Protein AF-X1VHB9-F1 (afdb_monomer_lite)

Organism: NCBI:txid412755

Secondary structure (DSSP, 8-state):
--PPP-----PPPTT-S--SS--B---EEEEEEEEEE--PPS-----SS--------TTTTT-EEEEEEEEE-SSS-TTS----B---S--SEEEEEE------TTSPPPHHHHHHHTTT-EEEEEE-TTT--TGGGTSS---S--HHHHHHHHHHHHHTT-EE-SS--EEEEE--SSSSTTSEEEEEEEEEEEEEEETTEEEEEEEEEEEPPPPBP----TT--PPPBP-

Structure (mmCIF, N/CA/C/O backbone):
data_AF-X1VHB9-F1
#
_entry.id   AF-X1VHB9-F1
#
loop_
_atom_site.group_PDB
_atom_site.id
_atom_site.type_symbol
_atom_site.label_atom_id
_atom_site.label_alt_id
_atom_site.label_comp_id
_atom_site.label_asym_id
_atom_site.label_entity_id
_atom_site.label_seq_id
_atom_site.pdbx_PDB_ins_code
_atom_site.Cartn_x
_atom_site.Cartn_y
_atom_site.Cartn_z
_atom_site.occupancy
_atom_site.B_iso_or_equiv
_atom_site.auth_seq_id
_atom_site.auth_comp_id
_atom_site.auth_asym_id
_atom_site.auth_atom_id
_atom_site.pdbx_PDB_model_num
ATOM 1 N N . PRO A 1 1 ? -19.804 -17.785 -56.373 1.00 35.91 1 PRO A N 1
ATOM 2 C CA . PRO A 1 1 ? -18.512 -17.133 -56.056 1.00 35.91 1 PRO A CA 1
ATOM 3 C C . PRO A 1 1 ? -18.653 -16.217 -54.828 1.00 35.91 1 PRO A C 1
ATOM 5 O O . PRO A 1 1 ? -19.031 -15.060 -54.937 1.00 35.91 1 PRO A O 1
ATOM 8 N N . ASN A 1 2 ? -18.409 -16.841 -53.673 1.00 36.25 2 ASN A N 1
ATOM 9 C CA . ASN A 1 2 ? -17.872 -16.318 -52.412 1.00 36.25 2 ASN A CA 1
ATOM 10 C C . ASN A 1 2 ? -18.542 -15.095 -51.763 1.00 36.25 2 ASN A C 1
ATOM 12 O O . ASN A 1 2 ? -18.075 -13.968 -51.887 1.00 36.25 2 ASN A O 1
ATOM 16 N N . GLY A 1 3 ? -19.568 -15.378 -50.952 1.00 31.12 3 GLY A N 1
ATOM 17 C CA . GLY A 1 3 ? -19.927 -14.554 -49.799 1.00 31.12 3 GLY A CA 1
ATOM 18 C C . GLY A 1 3 ? -18.962 -14.819 -48.637 1.00 31.12 3 GLY A C 1
ATOM 19 O O . GLY A 1 3 ? -18.672 -15.969 -48.313 1.00 31.12 3 GLY A O 1
ATOM 20 N N . VAL A 1 4 ? -18.442 -13.748 -48.044 1.00 37.47 4 VAL A N 1
ATOM 21 C CA . VAL A 1 4 ? -17.553 -13.768 -46.875 1.00 37.47 4 VAL A CA 1
ATOM 22 C C . VAL A 1 4 ? -18.409 -13.929 -45.610 1.00 37.47 4 VAL A C 1
ATOM 24 O O . VAL A 1 4 ? -19.304 -13.108 -45.405 1.00 37.47 4 VAL A O 1
ATOM 27 N N . PRO A 1 5 ? -18.181 -14.934 -44.744 1.00 35.00 5 PRO A N 1
ATOM 28 C CA . PRO A 1 5 ? -18.875 -15.007 -43.466 1.00 35.00 5 PRO A CA 1
ATOM 29 C C . PRO A 1 5 ? -18.238 -14.028 -42.471 1.00 35.00 5 PRO A C 1
ATOM 31 O O . PRO A 1 5 ? -17.036 -14.070 -42.212 1.00 35.00 5 PRO A O 1
ATOM 34 N N . GLN A 1 6 ? -19.058 -13.142 -41.903 1.00 33.53 6 GLN A N 1
ATOM 35 C CA . GLN A 1 6 ? -18.683 -12.313 -40.761 1.00 33.53 6 GLN A CA 1
ATOM 36 C C . GLN A 1 6 ? -18.536 -13.215 -39.528 1.00 33.53 6 GLN A C 1
ATOM 38 O O . GLN A 1 6 ? -19.523 -13.681 -38.961 1.00 33.53 6 GLN A O 1
ATOM 43 N N . GLY A 1 7 ? -17.294 -13.491 -39.130 1.00 31.30 7 GLY A N 1
ATOM 44 C CA . GLY A 1 7 ? -16.984 -14.144 -37.864 1.00 31.30 7 GLY A CA 1
ATOM 45 C C . GLY A 1 7 ? -17.250 -13.181 -36.712 1.00 31.30 7 GLY A C 1
ATOM 46 O O . GLY A 1 7 ? -16.452 -12.283 -36.454 1.00 31.30 7 GLY A O 1
ATOM 47 N N . GLY A 1 8 ? -18.383 -13.354 -36.033 1.00 28.28 8 GLY A N 1
ATOM 48 C CA . GLY A 1 8 ? -18.640 -12.699 -34.758 1.00 28.28 8 GLY A CA 1
ATOM 49 C C . GLY A 1 8 ? -17.619 -13.173 -33.729 1.00 28.28 8 GLY A C 1
ATOM 50 O O . GLY A 1 8 ? -17.581 -14.354 -33.390 1.00 28.28 8 GLY A O 1
ATOM 51 N N . ALA A 1 9 ? -16.792 -12.257 -33.229 1.00 33.00 9 ALA A N 1
ATOM 52 C CA . ALA A 1 9 ? -15.992 -12.498 -32.040 1.00 33.00 9 ALA A CA 1
ATOM 53 C C . ALA A 1 9 ? -16.956 -12.639 -30.854 1.00 33.00 9 ALA A C 1
ATOM 55 O O . ALA A 1 9 ? -17.464 -11.652 -30.321 1.00 33.00 9 ALA A O 1
ATOM 56 N N . SER A 1 10 ? -17.268 -13.878 -30.478 1.00 35.12 10 SER A N 1
ATOM 57 C CA . SER A 1 10 ? -17.983 -14.166 -29.243 1.00 35.12 10 SER A CA 1
ATOM 58 C C . SER A 1 10 ? -17.102 -13.739 -28.074 1.00 35.12 10 SER A C 1
ATOM 60 O O . SER A 1 10 ? -16.055 -14.337 -27.826 1.00 35.12 10 SER A O 1
ATOM 62 N N . THR A 1 11 ? -17.520 -12.702 -27.357 1.00 36.78 11 THR A N 1
ATOM 63 C CA . THR A 1 11 ? -17.002 -12.393 -26.027 1.00 36.78 11 THR A CA 1
ATOM 64 C C . THR A 1 11 ? -17.166 -13.631 -25.137 1.00 36.78 11 THR A C 1
ATOM 66 O O . THR A 1 11 ? -18.259 -14.209 -25.102 1.00 36.78 11 THR A O 1
ATOM 69 N N . PRO A 1 12 ? -16.117 -14.082 -24.426 1.00 32.62 12 PRO A N 1
ATOM 70 C CA . PRO A 1 12 ? -16.265 -15.210 -23.522 1.00 32.62 12 PRO A CA 1
ATOM 71 C C . PRO A 1 12 ? -17.247 -14.824 -22.411 1.00 32.62 12 PRO A C 1
ATOM 73 O O . PRO A 1 12 ? -17.155 -13.751 -21.806 1.00 32.62 12 PRO A O 1
ATOM 76 N N . ARG A 1 13 ? -18.241 -15.687 -22.176 1.00 33.06 13 ARG A N 1
ATOM 77 C CA . ARG A 1 13 ? -19.206 -15.515 -21.085 1.00 33.06 13 ARG A CA 1
ATOM 78 C C . ARG A 1 13 ? -18.458 -15.610 -19.752 1.00 33.06 13 ARG A C 1
ATOM 80 O O . ARG A 1 13 ? -17.548 -16.424 -19.607 1.00 33.06 13 ARG A O 1
ATOM 87 N N . ARG A 1 14 ? -18.868 -14.803 -18.762 1.00 40.06 14 ARG A N 1
ATOM 88 C CA . ARG A 1 14 ? -18.418 -14.933 -17.363 1.00 40.06 14 ARG A CA 1
ATOM 89 C C . ARG A 1 14 ? -18.535 -16.399 -16.933 1.00 40.06 14 ARG A C 1
ATOM 91 O O . ARG A 1 14 ? -19.651 -16.895 -16.815 1.00 40.06 14 ARG A O 1
ATOM 98 N N . GLY A 1 15 ? -17.405 -17.060 -16.689 1.00 37.28 15 GLY A N 1
ATOM 99 C CA . GLY A 1 15 ? -17.372 -18.396 -16.088 1.00 37.28 15 GLY A CA 1
ATOM 100 C C . GLY A 1 15 ? -16.401 -19.400 -16.709 1.00 37.28 15 GLY A C 1
ATOM 101 O O . GLY A 1 15 ? -16.124 -20.406 -16.065 1.00 37.28 15 GLY A O 1
ATOM 102 N N . GLU A 1 16 ? -15.843 -19.143 -17.892 1.00 30.02 16 GLU A N 1
ATOM 103 C CA . GLU A 1 16 ? -14.906 -20.069 -18.549 1.00 30.02 16 GLU A CA 1
ATOM 104 C C . GLU A 1 16 ? -13.453 -19.600 -18.399 1.00 30.02 16 GLU A C 1
ATOM 106 O O . GLU A 1 16 ? -12.813 -19.158 -19.346 1.00 30.02 16 GLU A O 1
ATOM 111 N N . TYR A 1 17 ? -12.921 -19.696 -17.182 1.00 42.50 17 TYR A N 1
ATOM 112 C CA . TYR A 1 17 ? -11.474 -19.725 -16.966 1.00 42.50 17 TYR A CA 1
ATOM 113 C C . TYR A 1 17 ? -11.109 -21.076 -16.333 1.00 42.50 17 TYR A C 1
ATOM 115 O O . TYR A 1 17 ? -11.798 -21.494 -15.396 1.00 42.50 17 TYR A O 1
ATOM 123 N N . PRO A 1 18 ? -10.062 -21.777 -16.814 1.00 33.97 18 PRO A N 1
ATOM 124 C CA . PRO A 1 18 ? -9.618 -23.034 -16.217 1.00 33.97 18 PRO A CA 1
ATOM 125 C C . PRO A 1 18 ? -9.301 -22.831 -14.730 1.00 33.97 18 PRO A C 1
ATOM 127 O O . PRO A 1 18 ? -8.534 -21.937 -14.373 1.00 33.97 18 PRO A O 1
ATOM 130 N N . LYS A 1 19 ? -9.928 -23.640 -13.868 1.00 36.97 19 LYS A N 1
ATOM 131 C CA . LYS A 1 19 ? -9.911 -23.508 -12.399 1.00 36.97 19 LYS A CA 1
ATOM 132 C C . LYS A 1 19 ? -8.689 -24.125 -11.712 1.00 36.97 19 LYS A C 1
ATOM 134 O O . LYS A 1 19 ? -8.618 -24.112 -10.488 1.00 36.97 19 LYS A O 1
ATOM 139 N N . GLU A 1 20 ? -7.738 -24.681 -12.452 1.00 32.16 20 GLU A N 1
ATOM 140 C CA . GLU A 1 20 ? -6.585 -25.344 -11.842 1.00 32.16 20 GLU A CA 1
ATOM 141 C C . GLU A 1 20 ? -5.450 -24.338 -11.606 1.00 32.16 20 GLU A C 1
ATOM 143 O O . GLU A 1 20 ? -4.880 -23.783 -12.542 1.00 32.16 20 GLU A O 1
ATOM 148 N N . GLY A 1 21 ? -5.159 -24.073 -10.327 1.00 36.16 21 GLY A N 1
ATOM 149 C CA . GLY A 1 21 ? -3.980 -23.320 -9.878 1.00 36.16 21 GLY A CA 1
ATOM 150 C C . GLY A 1 21 ? -4.130 -21.801 -9.750 1.00 36.16 21 GLY A C 1
ATOM 151 O O . GLY A 1 21 ? -3.136 -21.133 -9.484 1.00 36.16 21 GLY A O 1
ATOM 152 N N . ARG A 1 22 ? -5.337 -21.247 -9.926 1.00 37.91 22 ARG A N 1
ATOM 153 C CA . ARG A 1 22 ? -5.582 -19.796 -9.904 1.00 37.91 22 ARG A CA 1
ATOM 154 C C . ARG A 1 22 ? -6.249 -19.382 -8.600 1.00 37.91 22 ARG A C 1
ATOM 156 O O . ARG A 1 22 ? -7.401 -19.735 -8.363 1.00 37.91 22 ARG A O 1
ATOM 163 N N . GLU A 1 23 ? -5.546 -18.602 -7.794 1.00 39.16 23 GLU A N 1
ATOM 164 C CA . GLU A 1 23 ? -6.128 -17.915 -6.645 1.00 39.16 23 GLU A CA 1
ATOM 165 C C . GLU A 1 23 ? -6.128 -16.397 -6.924 1.00 39.16 23 GLU A C 1
ATOM 167 O O . GLU A 1 23 ? -5.096 -15.876 -7.365 1.00 39.16 23 GLU A O 1
ATOM 172 N N . PRO A 1 24 ? -7.272 -15.704 -6.763 1.00 35.47 24 PRO A N 1
ATOM 173 C CA . PRO A 1 24 ? -7.388 -14.275 -7.029 1.00 35.47 24 PRO A CA 1
ATOM 174 C C . PRO A 1 24 ? -6.938 -13.432 -5.827 1.00 35.47 24 PRO A C 1
ATOM 176 O O . PRO A 1 24 ? -7.304 -13.720 -4.691 1.00 35.47 24 PRO A O 1
ATOM 179 N N . PHE A 1 25 ? -6.150 -12.389 -6.065 1.00 52.66 25 PHE A N 1
ATOM 180 C CA . PHE A 1 25 ? -5.324 -11.718 -5.067 1.00 52.66 25 PHE A CA 1
ATOM 181 C C . PHE A 1 25 ? -4.735 -10.402 -5.570 1.00 52.66 25 PHE A C 1
ATOM 183 O O . PHE A 1 25 ? -3.699 -10.433 -6.224 1.00 52.66 25 PHE A O 1
ATOM 190 N N . GLN A 1 26 ? -5.353 -9.243 -5.303 1.00 35.62 26 GLN A N 1
ATOM 191 C CA . GLN A 1 26 ? -4.642 -7.954 -5.247 1.00 35.62 26 GLN A CA 1
ATOM 192 C C . GLN A 1 26 ? -5.524 -6.803 -4.741 1.00 35.62 26 GLN A C 1
ATOM 194 O O . GLN A 1 26 ? -6.660 -6.598 -5.167 1.00 35.62 26 GLN A O 1
ATOM 199 N N . GLY A 1 27 ? -4.917 -6.014 -3.852 1.00 42.09 27 GLY A N 1
ATOM 200 C CA . GLY A 1 27 ? -5.503 -4.941 -3.056 1.00 42.09 27 GLY A CA 1
ATOM 201 C C . GLY A 1 27 ? -5.290 -5.288 -1.591 1.00 42.09 27 GLY A C 1
ATOM 202 O O . GLY A 1 27 ? -5.915 -6.216 -1.102 1.00 42.09 27 GLY A O 1
ATOM 203 N N . LEU A 1 28 ? -4.370 -4.619 -0.906 1.00 47.75 28 LEU A N 1
ATOM 204 C CA . LEU A 1 28 ? -4.046 -4.919 0.482 1.00 47.75 28 LEU A CA 1
ATOM 205 C C . LEU A 1 28 ? -4.796 -3.942 1.379 1.00 47.75 28 LEU A C 1
ATOM 207 O O . LEU A 1 28 ? -4.545 -2.737 1.397 1.00 47.75 28 LEU A O 1
ATOM 211 N N . PHE A 1 29 ? -5.772 -4.468 2.099 1.00 49.53 29 PHE A N 1
ATOM 212 C CA . PHE A 1 29 ? -6.406 -3.772 3.197 1.00 49.53 29 PHE A CA 1
ATOM 213 C C . PHE A 1 29 ? -5.498 -3.881 4.415 1.00 49.53 29 PHE A C 1
ATOM 215 O O . PHE A 1 29 ? -5.225 -4.988 4.881 1.00 49.53 29 PHE A O 1
ATOM 222 N N . LYS A 1 30 ? -5.072 -2.737 4.950 1.00 56.94 30 LYS A N 1
ATOM 223 C CA . LYS A 1 30 ? -4.307 -2.673 6.192 1.00 56.94 30 LYS A CA 1
ATOM 224 C C . LYS A 1 30 ? -5.125 -1.998 7.283 1.00 56.94 30 LYS A C 1
ATOM 226 O O . LYS A 1 30 ? -5.380 -0.797 7.203 1.00 56.94 30 LYS A O 1
ATOM 231 N N . ALA A 1 31 ? -5.483 -2.744 8.326 1.00 60.06 31 ALA A N 1
ATOM 232 C CA . ALA A 1 31 ? -6.017 -2.186 9.568 1.00 60.06 31 ALA A CA 1
ATOM 233 C C . ALA A 1 31 ? -4.961 -2.262 10.667 1.00 60.06 31 ALA A C 1
ATOM 235 O O . ALA A 1 31 ? -4.360 -3.316 10.877 1.00 60.06 31 ALA A O 1
ATOM 236 N N . SER A 1 32 ? -4.755 -1.159 11.384 1.00 59.66 32 SER A N 1
ATOM 237 C CA . SER A 1 32 ? -3.831 -1.123 12.520 1.00 59.66 32 SER A CA 1
ATOM 238 C C . SER A 1 32 ? -4.517 -0.682 13.810 1.00 59.66 32 SER A C 1
ATOM 240 O O . SER A 1 32 ? -5.400 0.180 13.801 1.00 59.66 32 SER A O 1
ATOM 242 N N . SER A 1 33 ? -4.099 -1.265 14.930 1.00 61.53 33 SER A N 1
ATOM 243 C CA . SER A 1 33 ? -4.399 -0.797 16.279 1.00 61.53 33 SER A CA 1
ATOM 244 C C . SER A 1 33 ? -3.097 -0.635 17.058 1.00 61.53 33 SER A C 1
ATOM 246 O O . SER A 1 33 ? -2.253 -1.530 17.109 1.00 61.53 33 SER A O 1
ATOM 248 N N . ARG A 1 34 ? -2.901 0.533 17.666 1.00 49.09 34 ARG A N 1
ATOM 249 C CA . ARG A 1 34 ? -1.742 0.818 18.508 1.00 49.09 34 ARG A CA 1
ATOM 250 C C . ARG A 1 34 ? -1.852 0.071 19.832 1.00 49.09 34 ARG A C 1
ATOM 252 O O . ARG A 1 34 ? -2.958 -0.074 20.363 1.00 49.09 34 ARG A O 1
ATOM 259 N N . PRO A 1 35 ? -0.704 -0.296 20.425 1.00 51.88 35 PRO A N 1
ATOM 260 C CA . PRO A 1 35 ? -0.668 -0.845 21.767 1.00 51.88 35 PRO A CA 1
ATOM 261 C C . PRO A 1 35 ? -1.318 0.106 22.781 1.00 51.88 35 PRO A C 1
ATOM 263 O O . PRO A 1 35 ? -0.838 1.220 22.999 1.00 51.88 35 PRO A O 1
ATOM 266 N N . ARG A 1 36 ? -2.405 -0.335 23.421 1.00 56.88 36 ARG A N 1
ATOM 267 C CA . ARG A 1 36 ? -3.034 0.351 24.564 1.00 56.88 36 ARG A CA 1
ATOM 268 C C . ARG A 1 36 ? -2.970 -0.538 25.799 1.00 56.88 36 ARG A C 1
ATOM 270 O O . ARG A 1 36 ? -2.795 -1.748 25.675 1.00 56.88 36 ARG A O 1
ATOM 277 N N . ASP A 1 37 ? -3.078 0.077 26.977 1.00 49.62 37 ASP A N 1
ATOM 278 C CA . ASP A 1 37 ? -3.223 -0.671 28.226 1.00 49.62 37 ASP A CA 1
ATOM 279 C C . ASP A 1 37 ? -4.449 -1.580 28.111 1.00 49.62 37 ASP A C 1
ATOM 281 O O . ASP A 1 37 ? -5.566 -1.108 27.886 1.00 49.62 37 ASP A O 1
ATOM 285 N N . ILE A 1 38 ? -4.236 -2.888 28.247 1.00 52.22 38 ILE A N 1
ATOM 286 C CA . ILE A 1 38 ? -5.334 -3.827 28.442 1.00 52.22 38 ILE A CA 1
ATOM 287 C C . ILE A 1 38 ? -5.774 -3.637 29.891 1.00 52.22 38 ILE A C 1
ATOM 289 O O . ILE A 1 38 ? -5.221 -4.251 30.800 1.00 52.22 38 ILE A O 1
ATOM 293 N N . SER A 1 39 ? -6.728 -2.741 30.135 1.00 44.44 39 SER A N 1
ATOM 294 C CA . SER A 1 39 ? -7.459 -2.780 31.400 1.00 44.44 39 SER A CA 1
ATOM 295 C C . SER A 1 39 ? -8.235 -4.090 31.406 1.00 44.44 39 SER A C 1
ATOM 297 O O . SER A 1 39 ? -9.108 -4.262 30.549 1.00 44.44 39 SER A O 1
ATOM 299 N N . ALA A 1 40 ? -7.915 -5.025 32.306 1.00 42.06 40 ALA A N 1
ATOM 300 C CA . ALA A 1 40 ? -8.738 -6.218 32.415 1.00 42.06 40 ALA A CA 1
ATOM 301 C C . ALA A 1 40 ? -10.176 -5.784 32.750 1.00 42.06 40 ALA A C 1
ATOM 303 O O . ALA A 1 40 ? -10.386 -4.748 33.399 1.00 42.06 40 ALA A O 1
ATOM 304 N N . PRO A 1 41 ? -11.194 -6.526 32.288 1.00 42.19 41 PRO A N 1
ATOM 305 C CA . PRO A 1 41 ? -12.557 -6.250 32.701 1.00 42.19 41 PRO A CA 1
ATOM 306 C C . PRO A 1 41 ? -12.640 -6.253 34.232 1.00 42.19 41 PRO A C 1
ATOM 308 O O . PRO A 1 41 ? -12.009 -7.078 34.897 1.00 42.19 41 PRO A O 1
ATOM 311 N N . LYS A 1 42 ? -13.450 -5.340 34.791 1.00 41.72 42 LYS A N 1
ATOM 312 C CA . LYS A 1 42 ? -13.874 -5.425 36.195 1.00 41.72 42 LYS A CA 1
ATOM 313 C C . LYS A 1 42 ? -14.370 -6.854 36.431 1.00 41.72 42 LYS A C 1
ATOM 315 O O . LYS A 1 42 ? -15.227 -7.330 35.689 1.00 41.72 42 LYS A O 1
ATOM 320 N N . SER A 1 43 ? -13.762 -7.528 37.401 1.00 39.91 43 SER A N 1
ATOM 321 C CA . SER A 1 43 ? -13.925 -8.953 37.679 1.00 39.91 43 SER A CA 1
ATOM 322 C C . SER A 1 43 ? -15.387 -9.409 37.621 1.00 39.91 43 SER A C 1
ATOM 324 O O . SER A 1 43 ? -16.260 -8.851 38.284 1.00 39.91 43 SER A O 1
ATOM 326 N N . VAL A 1 44 ? -15.647 -10.465 36.848 1.00 40.56 44 VAL A N 1
ATOM 327 C CA . VAL A 1 44 ? -16.882 -11.251 36.961 1.00 40.56 44 VAL A CA 1
ATOM 328 C C . VAL A 1 44 ? -16.677 -12.223 38.129 1.00 40.56 44 VAL A C 1
ATOM 330 O O . VAL A 1 44 ? -15.665 -12.925 38.139 1.00 40.56 44 VAL A O 1
ATOM 333 N N . PRO A 1 45 ? -17.569 -12.276 39.132 1.00 34.47 45 PRO A N 1
ATOM 334 C CA . PRO A 1 45 ? -17.384 -13.170 40.265 1.00 34.47 45 PRO A CA 1
ATOM 335 C C . PRO A 1 45 ? -17.666 -14.613 39.829 1.00 34.47 45 PRO A C 1
ATOM 337 O O . PRO A 1 45 ? -18.818 -14.975 39.585 1.00 34.47 45 PRO A O 1
ATOM 340 N N . SER A 1 46 ? -16.630 -15.449 39.739 1.00 41.41 46 SER A N 1
ATOM 341 C CA . SER A 1 46 ? -16.798 -16.899 39.634 1.00 41.41 46 SER A CA 1
ATOM 342 C C . SER A 1 46 ? -16.943 -17.502 41.033 1.00 41.41 46 SER A C 1
ATOM 344 O O . SER A 1 46 ? -16.187 -17.208 41.961 1.00 41.41 46 SER A O 1
ATOM 346 N N . LYS A 1 47 ? -17.982 -18.323 41.198 1.00 44.19 47 LYS A N 1
ATOM 347 C CA . LYS A 1 47 ? -18.178 -19.167 42.375 1.00 44.19 47 LYS A CA 1
ATOM 348 C C . LYS A 1 47 ? -17.284 -20.404 42.239 1.00 44.19 47 LYS A C 1
ATOM 350 O O . LYS A 1 47 ? -17.197 -20.967 41.157 1.00 44.19 47 LYS A O 1
ATOM 355 N N . GLU A 1 48 ? -16.699 -20.812 43.364 1.00 42.19 48 GLU A N 1
ATOM 356 C CA . GLU A 1 48 ? -16.025 -22.101 43.601 1.00 42.19 48 GLU A CA 1
ATOM 357 C C . GLU A 1 48 ? -14.596 -22.276 43.038 1.00 42.19 48 GLU A C 1
ATOM 359 O O . GLU A 1 48 ? -14.341 -22.856 41.994 1.00 42.19 48 GLU A O 1
ATOM 364 N N . GLY A 1 49 ? -13.608 -21.845 43.829 1.00 46.38 49 GLY A N 1
ATOM 365 C CA . GLY A 1 49 ? -12.785 -22.795 44.590 1.00 46.38 49 GLY A CA 1
ATOM 366 C C . GLY A 1 49 ? -11.996 -23.892 43.861 1.00 46.38 49 GLY A C 1
ATOM 367 O O . GLY A 1 49 ? -12.047 -25.026 44.324 1.00 46.38 49 GLY A O 1
ATOM 368 N N . LYS A 1 50 ? -11.233 -23.566 42.808 1.00 43.47 50 LYS A N 1
ATOM 369 C CA . LYS A 1 50 ? -9.849 -24.034 42.502 1.00 43.47 50 LYS A CA 1
ATOM 370 C C . LYS A 1 50 ? -9.566 -23.840 41.006 1.00 43.47 50 LYS A C 1
ATOM 372 O O . LYS A 1 50 ? -10.062 -24.606 40.191 1.00 43.47 50 LYS A O 1
ATOM 377 N N . GLU A 1 51 ? -8.689 -22.902 40.649 1.00 34.22 51 GLU A N 1
ATOM 378 C CA . GLU A 1 51 ? -8.115 -22.827 39.297 1.00 34.22 51 GLU A CA 1
ATOM 379 C C . GLU A 1 51 ? -6.603 -23.060 39.347 1.00 34.22 51 GLU A C 1
ATOM 381 O O . GLU A 1 51 ? -5.860 -22.335 40.009 1.00 34.22 51 GLU A O 1
ATOM 386 N N . ILE A 1 52 ? -6.147 -24.096 38.640 1.00 35.69 52 ILE A N 1
ATOM 387 C CA . ILE A 1 52 ? -4.733 -24.343 38.362 1.00 35.69 52 ILE A CA 1
ATOM 388 C C . ILE A 1 52 ? -4.399 -23.762 36.981 1.00 35.69 52 ILE A C 1
ATOM 390 O O . ILE A 1 52 ? -4.917 -24.221 35.971 1.00 35.69 52 ILE A O 1
ATOM 394 N N . SER A 1 53 ? -3.407 -22.867 36.969 1.00 52.72 53 SER A N 1
ATOM 395 C CA . SER A 1 53 ? -2.415 -22.625 35.905 1.00 52.72 53 SER A CA 1
ATOM 396 C C . SER A 1 53 ? -2.832 -21.990 34.566 1.00 52.72 53 SER A C 1
ATOM 398 O O . SER A 1 53 ? -3.893 -22.234 34.014 1.00 52.72 53 SER A O 1
ATOM 400 N N . THR A 1 54 ? -1.864 -21.256 33.998 1.00 41.72 54 THR A N 1
ATOM 401 C CA . THR A 1 54 ? -1.801 -20.677 32.639 1.00 41.72 54 THR A CA 1
ATOM 402 C C . THR A 1 54 ? -2.517 -19.343 32.399 1.00 41.72 54 THR A C 1
ATOM 404 O O . THR A 1 54 ? -3.496 -19.259 31.673 1.00 41.72 54 THR A O 1
ATOM 407 N N . ARG A 1 55 ? -1.953 -18.249 32.925 1.00 46.19 55 ARG A N 1
ATOM 408 C CA . ARG A 1 55 ? -1.845 -16.944 32.232 1.00 46.19 55 ARG A CA 1
ATOM 409 C C . ARG A 1 55 ? -1.136 -15.955 33.148 1.00 46.19 55 ARG A C 1
ATOM 411 O O . ARG A 1 55 ? -1.523 -15.781 34.299 1.00 46.19 55 ARG A O 1
ATOM 418 N N . GLY A 1 56 ? -0.058 -15.345 32.659 1.00 59.72 56 GLY A N 1
ATOM 419 C CA . GLY A 1 56 ? 0.654 -14.302 33.397 1.00 59.72 56 GLY A CA 1
ATOM 420 C C . GLY A 1 56 ? -0.289 -13.155 33.765 1.00 59.72 56 GLY A C 1
ATOM 421 O O . GLY A 1 56 ? -1.235 -12.862 33.039 1.00 59.72 56 GLY A O 1
ATOM 422 N N . ASN A 1 57 ? -0.046 -12.502 34.902 1.00 82.31 57 ASN A N 1
ATOM 423 C CA . ASN A 1 57 ? -0.823 -11.332 35.302 1.00 82.31 57 ASN A CA 1
ATOM 424 C C . ASN A 1 57 ? -0.444 -10.134 34.406 1.00 82.31 57 ASN A C 1
ATOM 426 O O . ASN A 1 57 ? 0.502 -9.401 34.699 1.00 82.31 57 ASN A O 1
ATOM 430 N N . TYR A 1 58 ? -1.162 -9.975 33.292 1.00 82.31 58 TYR A N 1
ATOM 431 C CA . TYR A 1 58 ? -0.905 -8.948 32.277 1.00 82.31 58 TYR A CA 1
ATOM 432 C C . TYR A 1 58 ? -1.057 -7.515 32.807 1.00 82.31 58 TYR A C 1
ATOM 434 O O . TYR A 1 58 ? -0.365 -6.619 32.326 1.00 82.31 58 TYR A O 1
ATOM 442 N N . GLU A 1 59 ? -1.885 -7.300 33.834 1.00 78.69 59 GLU A N 1
ATOM 443 C CA . GLU A 1 59 ? -2.054 -5.986 34.465 1.00 78.69 59 GLU A CA 1
ATOM 444 C C . GLU A 1 59 ? -0.805 -5.566 35.241 1.00 78.69 59 GLU A C 1
ATOM 446 O O . GLU A 1 59 ? -0.309 -4.453 35.068 1.00 78.69 59 GLU A O 1
ATOM 451 N N . LYS A 1 60 ? -0.237 -6.475 36.047 1.00 83.94 60 LYS A N 1
ATOM 452 C CA . LYS A 1 60 ? 1.032 -6.225 36.758 1.00 83.94 60 LYS A CA 1
ATOM 453 C C . LYS A 1 60 ? 2.178 -5.948 35.789 1.00 83.94 60 LYS A C 1
ATOM 455 O O . LYS A 1 60 ? 3.058 -5.150 36.100 1.00 83.94 60 LYS A O 1
ATOM 460 N N . LEU A 1 61 ? 2.151 -6.592 34.624 1.00 87.19 61 LEU A N 1
ATOM 461 C CA . LEU A 1 61 ? 3.129 -6.391 33.556 1.00 87.19 61 LEU A CA 1
ATOM 462 C C . LEU A 1 61 ? 2.893 -5.102 32.755 1.00 87.19 61 LEU A C 1
ATOM 464 O O . LEU A 1 61 ? 3.754 -4.748 31.953 1.00 87.19 61 LEU A O 1
ATOM 468 N N . LYS A 1 62 ? 1.752 -4.415 32.945 1.00 86.75 62 LYS A N 1
ATOM 469 C CA . LYS A 1 62 ? 1.297 -3.298 32.096 1.00 86.75 62 LYS A CA 1
ATOM 470 C C . LYS A 1 62 ? 1.410 -3.655 30.613 1.00 86.75 62 LYS A C 1
ATOM 472 O O . LYS A 1 62 ? 1.983 -2.914 29.813 1.00 86.75 62 LYS A O 1
ATOM 477 N N . PHE A 1 63 ? 0.939 -4.853 30.274 1.00 88.38 63 PHE A N 1
ATOM 478 C CA . PHE A 1 63 ? 1.094 -5.405 28.939 1.00 88.38 63 PHE A CA 1
ATOM 479 C C . PHE A 1 63 ? 0.308 -4.579 27.915 1.00 88.38 63 PHE A C 1
ATOM 481 O O . PHE A 1 63 ? -0.872 -4.276 28.106 1.00 88.38 63 PHE A O 1
ATOM 488 N N . LYS A 1 64 ? 0.974 -4.248 26.806 1.00 88.25 64 LYS A N 1
ATOM 489 C CA . LYS A 1 64 ? 0.401 -3.524 25.672 1.00 88.25 64 LYS A CA 1
ATOM 490 C C . LYS A 1 64 ? 0.639 -4.332 24.408 1.00 88.25 64 LYS A C 1
ATOM 492 O O . LYS A 1 64 ? 1.755 -4.783 24.162 1.00 88.25 64 LYS A O 1
ATOM 497 N N . SER A 1 65 ? -0.398 -4.481 23.595 1.00 90.69 65 SER A N 1
ATOM 498 C CA . SER A 1 65 ? -0.319 -5.160 22.302 1.00 90.69 65 SER A CA 1
ATOM 499 C C . SER A 1 65 ? -1.154 -4.415 21.271 1.00 90.69 65 SER A C 1
ATOM 501 O O . SER A 1 65 ? -2.195 -3.851 21.607 1.00 90.69 65 SER A O 1
ATOM 503 N N . GLY A 1 66 ? -0.657 -4.381 20.040 1.00 91.25 66 GLY A N 1
ATOM 504 C CA . GLY A 1 66 ? -1.339 -3.838 18.874 1.00 91.25 66 GLY A CA 1
ATOM 505 C C . GLY A 1 66 ? -1.495 -4.918 17.810 1.00 91.25 66 GLY A C 1
ATOM 506 O O . GLY A 1 66 ? -0.738 -5.891 17.799 1.00 91.25 66 GLY A O 1
ATOM 507 N N . LEU A 1 67 ? -2.478 -4.748 16.933 1.00 91.75 67 LEU A N 1
ATOM 508 C CA . LEU A 1 67 ? -2.716 -5.633 15.797 1.00 91.75 67 LEU A CA 1
ATOM 509 C C . LEU A 1 67 ? -2.458 -4.878 14.501 1.00 91.75 67 LEU A C 1
ATOM 511 O O . LEU A 1 67 ? -2.835 -3.718 14.359 1.00 91.75 67 LEU A O 1
ATOM 515 N N . GLU A 1 68 ? -1.859 -5.568 13.541 1.00 92.81 68 GLU A N 1
ATOM 516 C CA . GLU A 1 68 ? -1.731 -5.101 12.170 1.00 92.81 68 GLU A CA 1
ATOM 517 C C . GLU A 1 68 ? -2.189 -6.229 11.252 1.00 92.81 68 GLU A C 1
ATOM 519 O O . GLU A 1 68 ? -1.587 -7.302 11.225 1.00 92.81 68 GLU A O 1
ATOM 524 N N . ILE A 1 69 ? -3.300 -6.005 10.557 1.00 93.00 69 ILE A N 1
ATOM 525 C CA . ILE A 1 69 ? -3.934 -7.006 9.702 1.00 93.00 69 ILE A CA 1
ATOM 526 C C . ILE A 1 69 ? -3.809 -6.538 8.267 1.00 93.00 69 ILE A C 1
ATOM 528 O O . ILE A 1 69 ? -4.195 -5.414 7.957 1.00 93.00 69 ILE A O 1
ATOM 532 N N . HIS A 1 70 ? -3.305 -7.430 7.424 1.00 92.94 70 HIS A N 1
ATOM 533 C CA . HIS A 1 70 ? -3.172 -7.270 5.985 1.00 92.94 70 HIS A CA 1
ATOM 534 C C . HIS A 1 70 ? -4.092 -8.280 5.306 1.00 92.94 70 HIS A C 1
ATOM 536 O O . HIS A 1 70 ? -3.976 -9.475 5.570 1.00 92.94 70 HIS A O 1
ATOM 542 N N . GLN A 1 71 ? -5.015 -7.813 4.469 1.00 94.31 71 GLN A N 1
ATOM 543 C CA . GLN A 1 71 ? -5.979 -8.668 3.779 1.00 94.31 71 GLN A CA 1
ATOM 544 C C . GLN A 1 71 ? -6.015 -8.346 2.288 1.00 94.31 71 GLN A C 1
ATOM 546 O O . GLN A 1 71 ? -6.253 -7.203 1.913 1.00 94.31 71 GLN A O 1
ATOM 551 N N . GLN A 1 72 ? -5.824 -9.358 1.445 1.00 92.31 72 GLN A N 1
ATOM 552 C CA . GLN A 1 72 ? -5.938 -9.211 -0.004 1.00 92.31 72 GLN A CA 1
ATOM 553 C C . GLN A 1 72 ? -7.411 -9.143 -0.439 1.00 92.31 72 GLN A C 1
ATOM 555 O O . GLN A 1 72 ? -8.263 -9.838 0.125 1.00 92.31 72 GLN A O 1
ATOM 560 N N . LEU A 1 73 ? -7.696 -8.312 -1.442 1.00 93.75 73 LEU A N 1
ATOM 561 C CA . LEU A 1 73 ? -9.003 -8.154 -2.069 1.00 93.75 73 LEU A CA 1
ATOM 562 C C . LEU A 1 73 ? -9.068 -8.961 -3.375 1.00 93.75 73 LEU A C 1
ATOM 564 O O . LEU A 1 73 ? -8.135 -8.945 -4.177 1.00 93.75 73 LEU A O 1
ATOM 568 N N . ASP A 1 74 ? -10.184 -9.654 -3.590 1.00 93.94 74 ASP A N 1
ATOM 569 C CA . ASP A 1 74 ? -10.487 -10.371 -4.836 1.00 93.94 74 ASP A CA 1
ATOM 570 C C . ASP A 1 74 ? -11.051 -9.382 -5.869 1.00 93.94 74 ASP A C 1
ATOM 572 O O . ASP A 1 74 ? -12.258 -9.256 -6.063 1.00 93.94 74 ASP A O 1
ATOM 576 N N . THR A 1 75 ? -10.155 -8.579 -6.444 1.00 94.19 75 THR A N 1
ATOM 577 C CA . THR A 1 75 ? -10.446 -7.579 -7.485 1.00 94.19 75 THR A CA 1
ATOM 578 C C . THR A 1 75 ? -9.309 -7.559 -8.505 1.00 94.19 75 THR A C 1
ATOM 580 O O . THR A 1 75 ? -8.347 -8.295 -8.339 1.00 94.19 75 THR A O 1
ATOM 583 N N . HIS A 1 76 ? -9.352 -6.723 -9.545 1.00 94.62 76 HIS A N 1
ATOM 584 C CA . HIS A 1 76 ? -8.145 -6.432 -10.340 1.00 94.62 76 HIS A CA 1
ATOM 585 C C . HIS A 1 76 ? -7.074 -5.718 -9.499 1.00 94.62 76 HIS A C 1
ATOM 587 O O . HIS A 1 76 ? -7.361 -5.191 -8.421 1.00 94.62 76 HIS A O 1
ATOM 593 N N . LYS A 1 77 ? -5.845 -5.648 -10.011 1.00 95.50 77 LYS A N 1
ATOM 594 C CA . LYS A 1 77 ? -4.755 -4.908 -9.363 1.00 95.50 77 LYS A CA 1
ATOM 595 C C . LYS A 1 77 ? -5.126 -3.450 -9.069 1.00 95.50 77 LYS A C 1
ATOM 597 O O . LYS A 1 77 ? -5.990 -2.858 -9.713 1.00 95.50 77 LYS A O 1
ATOM 602 N N . LEU A 1 78 ? -4.494 -2.860 -8.053 1.00 96.69 78 LEU A N 1
ATOM 603 C CA . LEU A 1 78 ? -4.975 -1.596 -7.481 1.00 96.69 78 LEU A CA 1
ATOM 604 C C . LEU A 1 78 ? -4.827 -0.393 -8.430 1.00 96.69 78 LEU A C 1
ATOM 606 O O . LEU A 1 78 ? -5.678 0.495 -8.406 1.00 96.69 78 LEU A O 1
ATOM 610 N N . PHE A 1 79 ? -3.778 -0.369 -9.254 1.00 97.06 79 PHE A N 1
ATOM 611 C CA . PHE A 1 79 ? -3.454 0.747 -10.155 1.00 97.06 79 PHE A CA 1
ATOM 612 C C . PHE A 1 79 ? -3.247 0.317 -11.616 1.00 97.06 79 PHE A C 1
ATOM 614 O O . PHE A 1 79 ? -2.634 1.040 -12.401 1.00 97.06 79 PHE A O 1
ATOM 621 N N . CYS A 1 80 ? -3.751 -0.858 -11.997 1.00 95.19 80 CYS A N 1
ATOM 622 C CA . CYS A 1 80 ? -3.808 -1.304 -13.387 1.00 95.19 80 CYS A CA 1
ATOM 623 C C . CYS A 1 80 ? -4.950 -2.315 -13.586 1.00 95.19 80 CYS A C 1
ATOM 625 O O . CYS A 1 80 ? -5.518 -2.830 -12.629 1.00 95.19 80 CYS A O 1
ATOM 627 N N . ASN A 1 81 ? -5.279 -2.637 -14.838 1.00 94.94 81 ASN A N 1
ATOM 628 C CA . ASN A 1 81 ? -6.375 -3.563 -15.159 1.00 94.94 81 ASN A CA 1
ATOM 629 C C . ASN A 1 81 ? -5.961 -5.044 -15.178 1.00 94.94 81 ASN A C 1
ATOM 631 O O . ASN A 1 81 ? -6.703 -5.881 -15.693 1.00 94.94 81 ASN A O 1
ATOM 635 N N . CYS A 1 82 ? -4.775 -5.386 -14.674 1.00 94.19 82 CYS A N 1
ATOM 636 C CA . CYS A 1 82 ? -4.334 -6.775 -14.663 1.00 94.19 82 CYS A CA 1
ATOM 637 C C . CYS A 1 82 ? -5.219 -7.622 -13.739 1.00 94.19 82 CYS A C 1
ATOM 639 O O . CYS A 1 82 ? -5.610 -7.156 -12.659 1.00 94.19 82 CYS A O 1
ATOM 641 N N . PRO A 1 83 ? -5.529 -8.871 -14.128 1.00 93.31 83 PRO A N 1
ATOM 642 C CA . PRO A 1 83 ? -6.156 -9.809 -13.220 1.00 93.31 83 PRO A CA 1
ATOM 643 C C . PRO A 1 83 ? -5.191 -10.119 -12.082 1.00 93.31 83 PRO A C 1
ATOM 645 O O . PRO A 1 83 ? -3.973 -10.164 -12.247 1.00 93.31 83 PRO A O 1
ATOM 648 N N . SER A 1 84 ? -5.761 -10.364 -10.921 1.00 89.38 84 SER A N 1
ATOM 649 C CA . SER A 1 84 ? -5.040 -10.544 -9.678 1.00 89.38 84 SER A CA 1
ATOM 650 C C . SER A 1 84 ? -4.674 -12.006 -9.432 1.00 89.38 84 SER A C 1
ATOM 652 O O . SER A 1 84 ? -4.868 -12.552 -8.362 1.00 89.38 84 SER A O 1
ATOM 654 N N . ILE A 1 85 ? -4.236 -12.713 -10.466 1.00 87.62 85 ILE A N 1
ATOM 655 C CA . ILE A 1 85 ? -4.064 -14.165 -10.402 1.00 87.62 85 ILE A CA 1
ATOM 656 C C . ILE A 1 85 ? -2.597 -14.471 -10.163 1.00 87.62 85 ILE A C 1
ATOM 658 O O . ILE A 1 85 ? -1.759 -14.075 -10.969 1.00 87.62 85 ILE A O 1
ATOM 662 N N . LEU A 1 86 ? -2.293 -15.254 -9.130 1.00 85.19 86 LEU A N 1
ATOM 663 C CA . LEU A 1 86 ? -0.932 -15.746 -8.930 1.00 85.19 86 LEU A CA 1
ATOM 664 C C . LEU A 1 86 ? -0.586 -16.855 -9.928 1.00 85.19 86 LEU A C 1
ATOM 666 O O . LEU A 1 86 ? -1.379 -17.762 -10.190 1.00 85.19 86 LEU A O 1
ATOM 670 N N . ARG A 1 87 ? 0.640 -16.793 -10.446 1.00 82.31 87 ARG A N 1
ATOM 671 C CA . ARG A 1 87 ? 1.231 -17.772 -11.363 1.00 82.31 87 ARG A CA 1
ATOM 672 C C . ARG A 1 87 ? 2.514 -18.340 -10.751 1.00 82.31 87 ARG A C 1
ATOM 674 O O . ARG A 1 87 ? 3.157 -17.688 -9.929 1.00 82.31 87 ARG A O 1
ATOM 681 N N . LYS A 1 88 ? 2.820 -19.596 -11.081 1.00 82.00 88 LYS A N 1
ATOM 682 C CA . LYS A 1 88 ? 3.991 -20.350 -10.572 1.00 82.00 88 LYS A CA 1
ATOM 683 C C . LYS A 1 88 ? 4.735 -21.113 -11.668 1.00 82.00 88 LYS A C 1
ATOM 685 O O . LYS A 1 88 ? 5.715 -21.793 -11.386 1.00 82.00 88 LYS A O 1
ATOM 690 N N . ASP A 1 89 ? 4.195 -21.088 -12.872 1.00 84.25 89 ASP A N 1
ATOM 691 C CA . ASP A 1 89 ? 4.815 -21.600 -14.081 1.00 84.25 89 ASP A CA 1
ATOM 692 C C . ASP A 1 89 ? 5.947 -20.678 -14.546 1.00 84.25 89 ASP A C 1
ATOM 694 O O . ASP A 1 89 ? 6.246 -19.672 -13.907 1.00 84.25 89 ASP A O 1
ATOM 698 N N . GLU A 1 90 ? 6.599 -21.044 -15.646 1.00 87.00 90 GLU A N 1
ATOM 699 C CA . GLU A 1 90 ? 7.724 -20.282 -16.182 1.00 87.00 90 GLU A CA 1
ATOM 700 C C . GLU A 1 90 ? 7.297 -18.866 -16.610 1.00 87.00 90 GLU A C 1
ATOM 702 O O . GLU A 1 90 ? 6.228 -18.691 -17.211 1.00 87.00 90 GLU A O 1
ATOM 707 N N . PRO A 1 91 ? 8.111 -17.836 -16.321 1.00 89.75 91 PRO A N 1
ATOM 708 C CA . PRO A 1 91 ? 7.817 -16.480 -16.752 1.00 89.75 91 PRO A CA 1
ATOM 709 C C . PRO A 1 91 ? 7.934 -16.331 -18.270 1.00 89.75 91 PRO A C 1
ATOM 711 O O . PRO A 1 91 ? 8.789 -16.931 -18.918 1.00 89.75 91 PRO A O 1
ATOM 714 N N . ASP A 1 92 ? 7.108 -15.455 -18.844 1.00 91.06 92 ASP A N 1
ATOM 715 C CA . ASP A 1 92 ? 7.262 -15.034 -20.241 1.00 91.06 92 ASP A CA 1
ATOM 716 C C . ASP A 1 92 ? 8.527 -14.187 -20.431 1.00 91.06 92 ASP A C 1
ATOM 718 O O . ASP A 1 92 ? 9.135 -14.204 -21.503 1.00 91.06 92 ASP A O 1
ATOM 722 N N . PHE A 1 93 ? 8.870 -13.389 -19.414 1.00 88.50 93 PHE A N 1
ATOM 723 C CA . PHE A 1 93 ? 9.983 -12.449 -19.445 1.00 88.50 93 PHE A CA 1
ATOM 724 C C . PHE A 1 93 ? 10.616 -12.289 -18.068 1.00 88.50 93 PHE A C 1
ATOM 726 O O . PHE A 1 93 ? 9.928 -12.318 -17.045 1.00 88.50 93 PHE A O 1
ATOM 733 N N . GLU A 1 94 ? 11.909 -11.988 -18.070 1.00 90.88 94 GLU A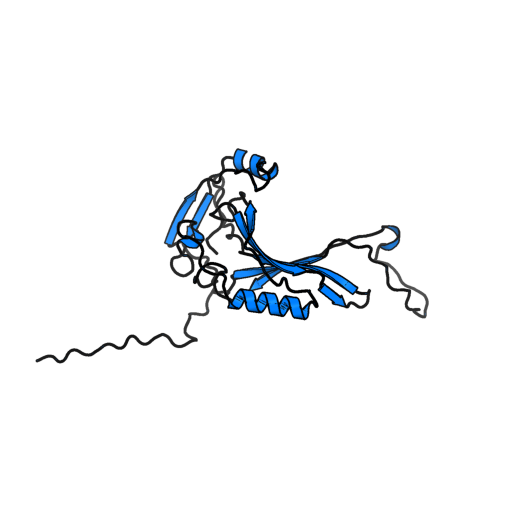 N 1
ATOM 734 C CA . GLU A 1 94 ? 12.641 -11.546 -16.891 1.00 90.88 94 GLU A CA 1
ATOM 735 C C . GLU A 1 94 ? 13.227 -10.154 -17.128 1.00 90.88 94 GLU A C 1
ATOM 737 O O . GLU A 1 94 ? 13.666 -9.825 -18.233 1.00 90.88 94 GLU A O 1
ATOM 742 N N . VAL A 1 95 ? 13.211 -9.323 -16.088 1.00 90.94 95 VAL A N 1
ATOM 743 C CA . VAL A 1 95 ? 13.723 -7.952 -16.137 1.00 90.94 95 VAL A CA 1
ATOM 744 C C . VAL A 1 95 ? 14.678 -7.724 -14.977 1.00 90.94 95 VAL A C 1
ATOM 746 O O . VAL A 1 95 ? 14.301 -7.862 -13.817 1.00 90.94 95 VAL A O 1
ATOM 749 N N . GLU A 1 96 ? 15.909 -7.330 -15.286 1.00 91.38 96 GLU A N 1
ATOM 750 C CA . GLU A 1 96 ? 16.916 -6.986 -14.286 1.00 91.38 96 GLU A CA 1
ATOM 751 C C . GLU A 1 96 ? 16.853 -5.495 -13.910 1.00 91.38 96 GLU A C 1
ATOM 753 O O . GLU A 1 96 ? 16.699 -4.617 -14.771 1.00 91.38 96 GLU A O 1
ATOM 758 N N . ARG A 1 97 ? 16.979 -5.191 -12.614 1.00 90.06 97 ARG A N 1
ATOM 759 C CA . ARG A 1 97 ? 16.965 -3.830 -12.062 1.00 90.06 97 ARG A CA 1
ATOM 760 C C . ARG A 1 97 ? 17.890 -3.701 -10.852 1.00 90.06 97 ARG A C 1
ATOM 762 O O . ARG A 1 97 ? 18.106 -4.651 -10.102 1.00 90.06 97 ARG A O 1
ATOM 769 N N . LYS A 1 98 ? 18.352 -2.476 -10.607 1.00 90.00 98 LYS A N 1
ATOM 770 C CA . LYS A 1 98 ? 18.979 -2.052 -9.349 1.00 90.00 98 LYS A CA 1
ATOM 771 C C . LYS A 1 98 ? 18.190 -0.879 -8.788 1.00 90.00 98 LYS A C 1
ATOM 773 O O . LYS A 1 98 ? 17.843 0.034 -9.533 1.00 90.00 98 LYS A O 1
ATOM 778 N N . LEU A 1 99 ? 17.891 -0.920 -7.493 1.00 89.75 99 LEU A N 1
ATOM 779 C CA . LEU A 1 99 ? 17.190 0.165 -6.811 1.00 89.75 99 LEU A CA 1
ATOM 780 C C . LEU A 1 99 ? 18.201 1.084 -6.124 1.00 89.75 99 LEU A C 1
ATOM 782 O O . LEU A 1 99 ? 19.173 0.618 -5.532 1.00 89.75 99 LEU A O 1
ATOM 786 N N . HIS A 1 100 ? 17.943 2.388 -6.178 1.00 87.31 100 HIS A N 1
ATOM 787 C CA . HIS A 1 100 ? 18.755 3.410 -5.524 1.00 87.31 100 HIS A CA 1
ATOM 788 C C . HIS A 1 100 ? 17.940 4.105 -4.433 1.00 87.31 100 HIS A C 1
ATOM 790 O O . HIS A 1 100 ? 16.748 4.358 -4.606 1.00 87.31 100 HIS A O 1
ATOM 796 N N . ALA A 1 101 ? 18.579 4.427 -3.309 1.00 85.12 101 ALA A N 1
ATOM 797 C CA . ALA A 1 101 ? 17.935 5.214 -2.269 1.00 85.12 101 ALA A CA 1
ATOM 798 C C . ALA A 1 101 ? 17.810 6.675 -2.717 1.00 85.12 101 ALA A C 1
ATOM 800 O O . ALA A 1 101 ? 18.773 7.275 -3.195 1.00 85.12 101 ALA A O 1
ATOM 801 N N . VAL A 1 102 ? 16.620 7.244 -2.537 1.00 83.62 102 VAL A N 1
ATOM 802 C CA . VAL A 1 102 ? 16.303 8.634 -2.881 1.00 83.62 102 VAL A CA 1
ATOM 803 C C . VAL A 1 102 ? 15.799 9.342 -1.627 1.00 83.62 102 VAL A C 1
ATOM 805 O O . VAL A 1 102 ? 15.203 8.713 -0.750 1.00 83.62 102 VAL A O 1
ATOM 808 N N . ALA A 1 103 ? 16.064 10.644 -1.530 1.00 84.44 103 ALA A N 1
ATOM 809 C CA . ALA A 1 103 ? 15.559 11.474 -0.445 1.00 84.44 103 ALA A CA 1
ATOM 810 C C . ALA A 1 103 ? 14.022 11.478 -0.429 1.00 84.44 103 ALA A C 1
ATOM 812 O O . ALA A 1 103 ? 13.381 11.551 -1.480 1.00 84.44 103 ALA A O 1
ATOM 813 N N . GLY A 1 104 ? 13.442 11.387 0.768 1.00 80.06 104 GLY A N 1
ATOM 814 C CA . GLY A 1 104 ? 12.001 11.505 0.967 1.00 80.06 104 GLY A CA 1
ATOM 815 C C . GLY A 1 104 ? 11.519 12.956 0.902 1.00 80.06 104 GLY A C 1
ATOM 816 O O . GLY A 1 104 ? 12.269 13.871 0.568 1.00 80.06 104 GLY A O 1
ATOM 817 N N . GLU A 1 105 ? 10.261 13.180 1.287 1.00 78.25 105 GLU A N 1
ATOM 818 C CA . GLU A 1 105 ? 9.652 14.521 1.344 1.00 78.25 105 GLU A CA 1
ATOM 819 C C . GLU A 1 105 ? 10.442 15.502 2.229 1.00 78.25 105 GLU A C 1
ATOM 821 O O . GLU A 1 105 ? 10.534 16.684 1.913 1.00 78.25 105 GLU A O 1
ATOM 826 N N . SER A 1 106 ? 11.067 15.010 3.304 1.00 81.31 106 SER A N 1
ATOM 827 C CA . SER A 1 106 ? 11.906 15.812 4.202 1.00 81.31 106 SER A CA 1
ATOM 828 C C . SER A 1 106 ? 13.244 16.246 3.592 1.00 81.31 106 SER A C 1
ATOM 830 O O . SER A 1 106 ? 13.976 17.004 4.223 1.00 81.31 106 SER A O 1
ATOM 832 N N . GLY A 1 107 ? 13.600 15.756 2.399 1.00 84.31 107 GLY A N 1
ATOM 833 C CA . GLY A 1 107 ? 14.916 15.963 1.789 1.00 84.31 107 GLY A CA 1
ATOM 834 C C . GLY A 1 107 ? 16.015 15.055 2.353 1.00 84.31 107 GLY A C 1
ATOM 835 O O . GLY A 1 107 ? 17.132 15.057 1.839 1.00 84.31 107 GLY A O 1
ATOM 836 N N . GLU A 1 108 ? 15.702 14.237 3.358 1.00 85.62 108 GLU A N 1
ATOM 837 C CA . GLU A 1 108 ? 16.620 13.261 3.942 1.00 85.62 108 GLU A CA 1
ATOM 838 C C . GLU A 1 108 ? 16.342 11.858 3.392 1.00 85.62 108 GLU A C 1
ATOM 840 O O . GLU A 1 108 ? 15.203 11.494 3.084 1.00 85.62 108 GLU A O 1
ATOM 845 N N . VAL A 1 109 ? 17.395 11.053 3.258 1.00 82.69 109 VAL A N 1
ATOM 846 C CA . VAL A 1 109 ? 17.263 9.639 2.896 1.00 82.69 109 VAL A CA 1
ATOM 847 C C . VAL A 1 109 ? 17.138 8.829 4.180 1.00 82.69 109 VAL A C 1
ATOM 849 O O . VAL A 1 109 ? 17.951 8.978 5.089 1.00 82.69 109 VAL A O 1
ATOM 852 N N . ASP A 1 110 ? 16.144 7.948 4.237 1.00 84.06 110 ASP A N 1
ATOM 853 C CA . ASP A 1 110 ? 15.960 7.038 5.364 1.00 84.06 110 ASP A CA 1
ATOM 854 C C . ASP A 1 110 ? 17.200 6.149 5.583 1.00 84.06 110 ASP A C 1
ATOM 856 O O . ASP A 1 110 ? 17.802 5.650 4.631 1.00 84.06 110 ASP A O 1
ATOM 860 N N . VAL A 1 111 ? 17.583 5.928 6.842 1.00 86.25 111 VAL A N 1
ATOM 861 C CA . VAL A 1 111 ? 18.800 5.178 7.201 1.00 86.25 111 VAL A CA 1
ATOM 862 C C . VAL A 1 111 ? 18.728 3.720 6.738 1.00 86.25 111 VAL A C 1
ATOM 864 O O . VAL A 1 111 ? 19.721 3.172 6.251 1.00 86.25 111 VAL A O 1
ATOM 867 N N . ALA A 1 112 ? 17.559 3.080 6.844 1.00 83.06 112 ALA A N 1
ATOM 868 C CA . ALA A 1 112 ? 17.376 1.719 6.348 1.00 83.06 112 ALA A CA 1
ATOM 869 C C . ALA A 1 112 ? 17.415 1.689 4.814 1.00 83.06 112 ALA A C 1
ATOM 871 O O . ALA A 1 112 ? 17.963 0.744 4.235 1.00 83.06 112 ALA A O 1
ATOM 872 N N . ALA A 1 113 ? 16.909 2.740 4.161 1.00 82.94 113 ALA A N 1
ATOM 873 C CA . ALA A 1 113 ? 17.032 2.899 2.719 1.00 82.94 113 ALA A CA 1
ATOM 874 C C . ALA A 1 113 ? 18.504 3.099 2.278 1.00 82.94 113 ALA A C 1
ATOM 876 O O . ALA A 1 113 ? 18.994 2.457 1.352 1.00 82.94 113 ALA A O 1
ATOM 877 N N . GLN A 1 114 ? 19.281 3.927 2.969 1.00 85.19 114 GLN A N 1
ATOM 878 C CA . GLN A 1 114 ? 20.711 4.063 2.666 1.00 85.19 114 GLN A CA 1
ATOM 879 C C . GLN A 1 114 ? 21.451 2.728 2.826 1.00 85.19 114 GLN A C 1
ATOM 881 O O . GLN A 1 114 ? 22.230 2.341 1.955 1.00 85.19 114 GLN A O 1
ATOM 886 N N . TYR A 1 115 ? 21.162 1.994 3.904 1.00 86.25 115 TYR A N 1
ATOM 887 C CA . TYR A 1 115 ? 21.787 0.701 4.171 1.00 86.25 115 TYR A CA 1
ATOM 888 C C . TYR A 1 115 ? 21.480 -0.342 3.088 1.00 86.25 115 TYR A C 1
ATOM 890 O O . TYR A 1 115 ? 22.405 -0.968 2.576 1.00 86.25 115 TYR A O 1
ATOM 898 N N . GLN A 1 116 ? 20.207 -0.532 2.712 1.00 80.62 116 GLN A N 1
ATOM 899 C CA . GLN A 1 116 ? 19.858 -1.533 1.692 1.00 80.62 116 GLN A CA 1
ATOM 900 C C . GLN A 1 116 ? 20.392 -1.151 0.304 1.00 80.62 116 GLN A C 1
ATOM 902 O O . GLN A 1 116 ? 20.843 -2.039 -0.416 1.00 80.62 116 GLN A O 1
ATOM 907 N N . ALA A 1 117 ? 20.413 0.139 -0.054 1.00 82.44 117 ALA A N 1
ATOM 908 C CA . ALA A 1 117 ? 21.025 0.583 -1.309 1.00 82.44 117 ALA A CA 1
ATOM 909 C C . ALA A 1 117 ? 22.540 0.322 -1.338 1.00 82.44 117 ALA A C 1
ATOM 911 O O . ALA A 1 117 ? 23.071 -0.091 -2.367 1.00 82.44 117 ALA A O 1
ATOM 912 N N . GLY A 1 118 ? 23.224 0.470 -0.197 1.00 83.12 118 GLY A N 1
ATOM 913 C CA . GLY A 1 118 ? 24.647 0.148 -0.054 1.00 83.12 118 GLY A CA 1
ATOM 914 C C . GLY A 1 118 ? 24.996 -1.336 -0.229 1.00 83.12 118 GLY A C 1
ATOM 915 O O . GLY A 1 118 ? 26.170 -1.661 -0.374 1.00 83.12 118 GLY A O 1
ATOM 916 N N . LEU A 1 119 ? 24.009 -2.242 -0.245 1.00 85.00 119 LEU A N 1
ATOM 917 C CA . LEU A 1 119 ? 24.224 -3.662 -0.560 1.00 85.00 119 LEU A CA 1
ATOM 918 C C . LEU A 1 119 ? 24.322 -3.933 -2.072 1.00 85.00 119 LEU A C 1
ATOM 920 O O . LEU A 1 119 ? 24.579 -5.074 -2.449 1.00 85.00 119 LEU A O 1
ATOM 924 N N . GLU A 1 120 ? 24.064 -2.926 -2.918 1.00 81.62 120 GLU A N 1
ATOM 925 C CA . GLU A 1 120 ? 24.169 -2.976 -4.387 1.00 81.62 120 GLU A CA 1
ATOM 926 C C . GLU A 1 120 ? 23.505 -4.203 -5.033 1.00 81.62 120 GLU A C 1
ATOM 928 O O . GLU A 1 120 ? 23.988 -4.767 -6.020 1.00 81.62 120 GLU A O 1
ATOM 933 N N . LYS A 1 121 ? 22.366 -4.624 -4.472 1.00 84.81 121 LYS A N 1
ATOM 934 C CA . LYS A 1 121 ? 21.639 -5.805 -4.936 1.00 84.81 121 LYS A CA 1
ATOM 935 C C . LYS A 1 121 ? 21.078 -5.586 -6.338 1.00 84.81 121 LYS A C 1
ATOM 937 O O . LYS A 1 121 ? 20.439 -4.574 -6.623 1.00 84.81 121 LYS A O 1
ATOM 942 N N . THR A 1 122 ? 21.273 -6.591 -7.181 1.00 86.44 122 THR A N 1
ATOM 943 C CA . THR A 1 122 ? 20.571 -6.742 -8.452 1.00 86.44 122 THR A CA 1
ATOM 944 C C . THR A 1 122 ? 19.323 -7.586 -8.239 1.00 86.44 122 THR A C 1
ATOM 946 O O . THR A 1 122 ? 19.430 -8.696 -7.718 1.00 86.44 122 THR A O 1
ATOM 949 N N . PHE A 1 123 ? 18.179 -7.076 -8.688 1.00 88.81 123 PHE A N 1
ATOM 950 C CA . PHE A 1 123 ? 16.875 -7.725 -8.643 1.00 88.81 123 PHE A CA 1
ATOM 951 C C . PHE A 1 123 ? 16.465 -8.204 -10.034 1.00 88.81 123 PHE A C 1
ATOM 953 O O . PHE A 1 123 ? 16.485 -7.426 -10.983 1.00 88.81 123 PHE A O 1
ATOM 960 N N . ILE A 1 124 ? 16.066 -9.470 -10.147 1.00 89.81 124 ILE A N 1
ATOM 961 C CA . ILE A 1 124 ? 15.433 -10.024 -11.350 1.00 89.81 124 ILE A CA 1
ATOM 962 C C . ILE A 1 124 ? 13.943 -10.152 -11.068 1.00 89.81 124 ILE A C 1
ATOM 964 O O . ILE A 1 124 ? 13.587 -10.826 -10.110 1.00 89.81 124 ILE A O 1
ATOM 968 N N . TYR A 1 125 ? 13.111 -9.510 -11.882 1.00 90.06 125 TYR A N 1
ATOM 969 C CA . TYR A 1 125 ? 11.656 -9.553 -11.805 1.00 90.06 125 TYR A CA 1
ATOM 970 C C . TYR A 1 125 ? 11.099 -10.480 -12.881 1.00 90.06 125 TYR A C 1
ATOM 972 O O . TYR A 1 125 ? 11.378 -10.299 -14.067 1.00 90.06 125 TYR A O 1
ATOM 980 N N . GLN A 1 126 ? 10.280 -11.441 -12.466 1.00 90.00 126 GLN A N 1
ATOM 981 C CA . GLN A 1 126 ? 9.594 -12.380 -13.352 1.00 90.00 126 GLN A CA 1
ATOM 982 C C . GLN A 1 126 ? 8.223 -11.838 -13.757 1.00 90.00 126 GLN A C 1
ATOM 984 O O . GLN A 1 126 ? 7.475 -11.354 -12.905 1.00 90.00 126 GLN A O 1
ATOM 989 N N . ARG A 1 127 ? 7.888 -11.917 -15.048 1.00 87.75 127 ARG A N 1
ATOM 990 C CA . ARG A 1 127 ? 6.634 -11.400 -15.608 1.00 87.75 127 ARG A CA 1
ATOM 991 C C . ARG A 1 127 ? 5.899 -12.458 -16.421 1.00 87.75 127 ARG A C 1
ATOM 993 O O . ARG A 1 127 ? 6.492 -13.091 -17.291 1.00 87.75 127 ARG A O 1
ATOM 1000 N N . HIS A 1 128 ? 4.578 -12.514 -16.248 1.00 90.06 128 HIS A N 1
ATOM 1001 C CA . HIS A 1 128 ? 3.666 -13.230 -17.143 1.00 90.06 128 HIS A CA 1
ATOM 1002 C C . HIS A 1 128 ? 2.767 -12.244 -17.896 1.00 90.06 128 HIS A C 1
ATOM 1004 O O . HIS A 1 128 ? 2.236 -11.291 -17.322 1.00 90.06 128 HIS A O 1
ATOM 1010 N N . LYS A 1 129 ? 2.558 -12.461 -19.195 1.00 88.06 129 LYS A N 1
ATOM 1011 C CA . LYS A 1 129 ? 1.739 -11.569 -20.042 1.00 88.06 129 LYS A CA 1
ATOM 1012 C C . LYS A 1 129 ? 0.280 -11.498 -19.602 1.00 88.06 129 LYS A C 1
ATOM 1014 O O . LYS A 1 129 ? -0.379 -10.495 -19.852 1.00 88.06 129 LYS A O 1
ATOM 1019 N N . GLU A 1 130 ? -0.220 -12.565 -18.987 1.00 87.31 130 GLU A N 1
ATOM 1020 C CA . GLU A 1 130 ? -1.630 -12.696 -18.617 1.00 87.31 130 GLU A CA 1
ATOM 1021 C C . GLU A 1 130 ? -2.021 -11.878 -17.377 1.00 87.31 130 GLU A C 1
ATOM 1023 O O . GLU A 1 130 ? -3.172 -11.459 -17.284 1.00 87.31 130 GLU A O 1
ATOM 1028 N N . ASN A 1 131 ? -1.100 -11.646 -16.432 1.00 87.06 131 ASN A N 1
ATOM 1029 C CA . ASN A 1 131 ? -1.385 -10.978 -15.151 1.00 87.06 131 ASN A CA 1
ATOM 1030 C C . ASN A 1 131 ? -0.499 -9.747 -14.876 1.00 87.06 131 ASN A C 1
ATOM 1032 O O . ASN A 1 131 ? -0.590 -9.145 -13.807 1.00 87.06 131 ASN A O 1
ATOM 1036 N N . SER A 1 132 ? 0.357 -9.348 -15.821 1.00 90.69 132 SER A N 1
ATOM 1037 C CA . SER A 1 132 ? 1.305 -8.254 -15.613 1.00 90.69 132 SER A CA 1
ATOM 1038 C C . SER A 1 132 ? 1.499 -7.373 -16.849 1.00 90.69 132 SER A C 1
ATOM 1040 O O . SER A 1 132 ? 1.740 -7.830 -17.976 1.00 90.69 132 SER A O 1
ATOM 1042 N N . CYS A 1 133 ? 1.407 -6.064 -16.621 1.00 92.88 133 CYS A N 1
ATOM 1043 C CA . CYS A 1 133 ? 1.518 -5.011 -17.623 1.00 92.88 133 CYS A CA 1
ATOM 1044 C C . CYS A 1 133 ? 2.747 -4.125 -17.370 1.00 92.88 133 CYS A C 1
ATOM 1046 O O . CYS A 1 133 ? 3.598 -4.430 -16.539 1.00 92.88 133 CYS A O 1
ATOM 1048 N N . LEU A 1 134 ? 2.860 -3.027 -18.115 1.00 95.12 134 LEU A N 1
ATOM 1049 C CA . LEU A 1 134 ? 3.979 -2.094 -17.987 1.00 95.12 134 LEU A CA 1
ATOM 1050 C C . LEU A 1 134 ? 3.941 -1.302 -16.672 1.00 95.12 134 LEU A C 1
ATOM 1052 O O . LEU A 1 134 ? 5.000 -0.971 -16.153 1.00 95.12 134 LEU A O 1
ATOM 1056 N N . VAL A 1 135 ? 2.759 -1.088 -16.079 1.00 94.81 135 VAL A N 1
ATOM 1057 C CA . VAL A 1 135 ? 2.623 -0.457 -14.750 1.00 94.81 135 VAL A CA 1
ATOM 1058 C C . VAL A 1 135 ? 3.349 -1.270 -13.674 1.00 94.81 135 VAL A C 1
ATOM 1060 O O . VAL A 1 135 ? 4.045 -0.705 -12.836 1.00 94.81 135 VAL A O 1
ATOM 1063 N N . GLU A 1 136 ? 3.243 -2.600 -13.729 1.00 92.12 136 GLU A N 1
ATOM 1064 C CA . GLU A 1 136 ? 3.919 -3.508 -12.790 1.00 92.12 136 GLU A CA 1
ATOM 1065 C C . GLU A 1 136 ? 5.440 -3.481 -12.944 1.00 92.12 136 GLU A C 1
ATOM 1067 O O . GLU A 1 136 ? 6.157 -3.793 -11.999 1.00 92.12 136 GLU A O 1
ATOM 1072 N N . LEU A 1 137 ? 5.941 -3.116 -14.125 1.00 92.56 137 LEU A N 1
ATOM 1073 C CA . LEU A 1 137 ? 7.370 -3.010 -14.414 1.00 92.56 137 LEU A CA 1
ATOM 1074 C C . LEU A 1 137 ? 7.926 -1.594 -14.226 1.00 92.56 137 LEU A C 1
ATOM 1076 O O . LEU A 1 137 ? 9.114 -1.398 -14.467 1.00 92.56 137 LEU A O 1
ATOM 1080 N N . ASP A 1 138 ? 7.096 -0.638 -13.798 1.00 94.31 138 ASP A N 1
ATOM 1081 C CA . ASP A 1 138 ? 7.437 0.791 -13.740 1.00 94.31 138 ASP A CA 1
ATOM 1082 C C . ASP A 1 138 ? 7.801 1.394 -15.119 1.00 94.31 138 ASP A C 1
ATOM 1084 O O . ASP A 1 138 ? 8.572 2.340 -15.226 1.00 94.31 138 ASP A O 1
ATOM 1088 N N . GLU A 1 139 ? 7.219 0.852 -16.195 1.00 95.25 139 GLU A N 1
ATOM 1089 C CA . GLU A 1 139 ? 7.421 1.290 -17.591 1.00 95.25 139 GLU A CA 1
ATOM 1090 C C . GLU A 1 139 ? 6.206 2.054 -18.157 1.00 95.25 139 GLU A C 1
ATOM 1092 O O . GLU A 1 139 ? 6.178 2.451 -19.322 1.00 95.25 139 GLU A O 1
ATOM 1097 N N . GLU A 1 140 ? 5.166 2.248 -17.344 1.00 95.56 140 GLU A N 1
ATOM 1098 C CA . GLU A 1 140 ? 3.960 3.006 -17.679 1.00 95.56 140 GLU A CA 1
ATOM 1099 C C . GLU A 1 140 ? 3.425 3.704 -16.417 1.00 95.56 140 GLU A C 1
ATOM 1101 O O . GLU A 1 140 ? 3.459 3.114 -15.331 1.00 95.56 140 GLU A O 1
ATOM 1106 N N . PRO A 1 141 ? 2.902 4.942 -16.519 1.00 96.75 141 PRO A N 1
ATOM 1107 C CA . PRO A 1 141 ? 2.232 5.586 -15.397 1.00 96.75 141 PRO A CA 1
ATOM 1108 C C . PRO A 1 141 ? 1.078 4.734 -14.838 1.00 96.75 141 PRO A C 1
ATOM 1110 O O . PRO A 1 141 ? 0.334 4.130 -15.612 1.00 96.75 141 PRO A O 1
ATOM 1113 N N . PRO A 1 142 ? 0.867 4.718 -13.507 1.00 96.00 142 PRO A N 1
ATOM 1114 C CA . PRO A 1 142 ? -0.260 4.010 -12.913 1.00 96.00 142 PRO A CA 1
ATOM 1115 C C . PRO A 1 142 ? -1.593 4.575 -13.408 1.00 96.00 142 PRO A C 1
ATOM 1117 O O . PRO A 1 142 ? -1.730 5.779 -13.648 1.00 96.00 142 PRO A O 1
ATOM 1120 N N . HIS A 1 143 ? -2.587 3.699 -13.520 1.00 96.75 143 HIS A N 1
ATOM 1121 C CA . HIS A 1 143 ? -3.952 4.072 -13.887 1.00 96.75 143 HIS A CA 1
ATOM 1122 C C . HIS A 1 143 ? -4.701 4.648 -12.677 1.00 96.75 143 HIS A C 1
ATOM 1124 O O . HIS A 1 143 ? -4.162 4.760 -11.572 1.00 96.75 143 HIS A O 1
ATOM 1130 N N . GLU A 1 144 ? -5.967 5.021 -12.877 1.00 96.56 144 GLU A N 1
ATOM 1131 C CA . GLU A 1 144 ? -6.844 5.370 -11.759 1.00 96.56 144 GLU A CA 1
ATOM 1132 C C . GLU A 1 144 ? -6.958 4.211 -10.760 1.00 96.56 144 GLU A C 1
ATOM 1134 O O . GLU A 1 144 ? -6.902 3.037 -11.130 1.00 96.56 144 GLU A O 1
ATOM 1139 N N . ILE A 1 145 ? -7.167 4.554 -9.486 1.00 96.38 145 ILE A N 1
ATOM 1140 C CA . ILE A 1 145 ? -7.376 3.561 -8.435 1.00 96.38 145 ILE A CA 1
ATOM 1141 C C . ILE A 1 145 ? -8.563 2.651 -8.773 1.00 96.38 145 ILE A C 1
ATOM 1143 O O . ILE A 1 145 ? -9.633 3.117 -9.183 1.00 96.38 145 ILE A O 1
ATOM 1147 N N . ASN A 1 146 ? -8.393 1.350 -8.552 1.00 97.50 146 ASN A N 1
ATOM 1148 C CA . ASN A 1 146 ? -9.453 0.372 -8.736 1.00 97.50 146 ASN A CA 1
ATOM 1149 C C . ASN A 1 146 ? -10.667 0.725 -7.849 1.00 97.50 146 ASN A C 1
ATOM 1151 O O . ASN A 1 146 ? -10.633 0.636 -6.618 1.00 97.50 146 ASN A O 1
ATOM 1155 N N . LYS A 1 147 ? -11.771 1.113 -8.502 1.00 96.94 147 LYS A N 1
ATOM 1156 C CA . LYS A 1 147 ? -13.016 1.556 -7.849 1.00 96.94 147 LYS A CA 1
ATOM 1157 C C . LYS A 1 147 ? -13.683 0.447 -7.036 1.00 96.94 147 LYS A C 1
ATOM 1159 O O . LYS A 1 147 ? -14.345 0.742 -6.042 1.00 96.94 147 LYS A O 1
ATOM 1164 N N . GLU A 1 148 ? -13.517 -0.809 -7.439 1.00 97.56 148 GLU A N 1
ATOM 1165 C CA . GLU A 1 148 ? -14.031 -1.963 -6.703 1.00 97.56 148 GLU A CA 1
ATOM 1166 C C . GLU A 1 148 ? -13.259 -2.161 -5.396 1.00 97.56 148 GLU A C 1
ATOM 1168 O O . GLU A 1 148 ? -13.872 -2.207 -4.328 1.00 97.56 148 GLU A O 1
ATOM 1173 N N . ALA A 1 149 ? -11.924 -2.151 -5.461 1.00 97.19 149 ALA A N 1
ATOM 1174 C CA . ALA A 1 149 ? -11.060 -2.234 -4.284 1.00 97.19 149 ALA A CA 1
ATOM 1175 C C . ALA A 1 149 ? -11.335 -1.085 -3.296 1.00 97.19 149 ALA A C 1
ATOM 1177 O O . ALA A 1 149 ? -11.500 -1.310 -2.094 1.00 97.19 149 ALA A O 1
ATOM 1178 N N . LEU A 1 150 ? -11.478 0.144 -3.806 1.00 96.69 150 LEU A N 1
ATOM 1179 C CA . LEU A 1 150 ? -11.830 1.314 -2.999 1.00 96.69 150 LEU A CA 1
ATOM 1180 C C . LEU A 1 150 ? -13.194 1.152 -2.312 1.00 96.69 150 LEU A C 1
ATOM 1182 O O . LEU A 1 150 ? -13.327 1.444 -1.122 1.00 96.69 150 LEU A O 1
ATOM 1186 N N . LYS A 1 151 ? -14.207 0.660 -3.033 1.00 97.69 151 LYS A N 1
ATOM 1187 C CA . LYS A 1 151 ? -15.542 0.416 -2.472 1.00 97.69 151 LYS A CA 1
ATOM 1188 C C . LYS A 1 151 ? -15.498 -0.613 -1.341 1.00 97.69 151 LYS A C 1
ATOM 1190 O O . LYS A 1 151 ? -16.129 -0.389 -0.307 1.00 97.69 151 LYS A O 1
ATOM 1195 N N . ILE A 1 152 ? -14.746 -1.702 -1.512 1.00 97.75 152 ILE A N 1
ATOM 1196 C CA . ILE A 1 152 ? -14.573 -2.718 -0.466 1.00 97.75 152 ILE A CA 1
ATOM 1197 C C . ILE A 1 152 ? -13.866 -2.110 0.752 1.00 97.75 152 ILE A C 1
ATOM 1199 O O . ILE A 1 152 ? -14.343 -2.278 1.873 1.00 97.75 152 ILE A O 1
ATOM 1203 N N . ALA A 1 153 ? -12.794 -1.337 0.554 1.00 96.94 153 ALA A N 1
ATOM 1204 C CA . ALA A 1 153 ? -12.082 -0.681 1.652 1.00 96.94 153 ALA A CA 1
ATOM 1205 C C . ALA A 1 153 ? -12.986 0.276 2.454 1.00 96.94 153 ALA A C 1
ATOM 1207 O O . ALA A 1 153 ? -12.965 0.263 3.687 1.00 96.94 153 ALA A O 1
ATOM 1208 N N . LEU A 1 154 ? -13.829 1.060 1.770 1.00 97.56 154 LEU A N 1
ATOM 1209 C CA . LEU A 1 154 ? -14.832 1.922 2.406 1.00 97.56 154 LEU A CA 1
ATOM 1210 C C . LEU A 1 154 ? -15.878 1.112 3.181 1.00 97.56 154 LEU A C 1
ATOM 1212 O O . LEU A 1 154 ? -16.221 1.468 4.308 1.00 97.56 154 LEU A O 1
ATOM 1216 N N . GLN A 1 155 ? -16.363 0.008 2.608 1.00 98.00 155 GLN A N 1
ATOM 1217 C CA . GLN A 1 155 ? -17.317 -0.877 3.274 1.00 98.00 155 GLN A CA 1
ATOM 1218 C C . GLN A 1 155 ? -16.726 -1.471 4.557 1.00 98.00 155 GLN A C 1
ATOM 1220 O O . GLN A 1 155 ? -17.368 -1.414 5.605 1.00 98.00 155 GLN A O 1
ATOM 1225 N N . VAL A 1 156 ? -15.497 -1.992 4.503 1.00 96.81 156 VAL A N 1
ATOM 1226 C CA . VAL A 1 156 ? -14.810 -2.525 5.687 1.00 96.81 156 VAL A CA 1
ATOM 1227 C C . VAL A 1 156 ? -14.610 -1.428 6.734 1.00 96.81 156 VAL A C 1
ATOM 1229 O O . VAL A 1 156 ? -14.852 -1.657 7.917 1.00 96.81 156 VAL A O 1
ATOM 1232 N N . ALA A 1 157 ? -14.244 -0.215 6.316 1.00 97.19 157 ALA A N 1
ATOM 1233 C CA . ALA A 1 157 ? -14.089 0.906 7.234 1.00 97.19 157 ALA A CA 1
ATOM 1234 C C . ALA A 1 157 ? -15.384 1.280 7.966 1.00 97.19 157 ALA A C 1
ATOM 1236 O O . ALA A 1 157 ? -15.348 1.520 9.173 1.00 97.19 157 ALA A O 1
ATOM 1237 N N . LEU A 1 158 ? -16.525 1.263 7.276 1.00 97.38 158 LEU A N 1
ATOM 1238 C CA . LEU A 1 158 ? -17.830 1.482 7.903 1.00 97.38 158 LEU A CA 1
ATOM 1239 C C . LEU A 1 158 ? -18.196 0.354 8.878 1.00 97.38 158 L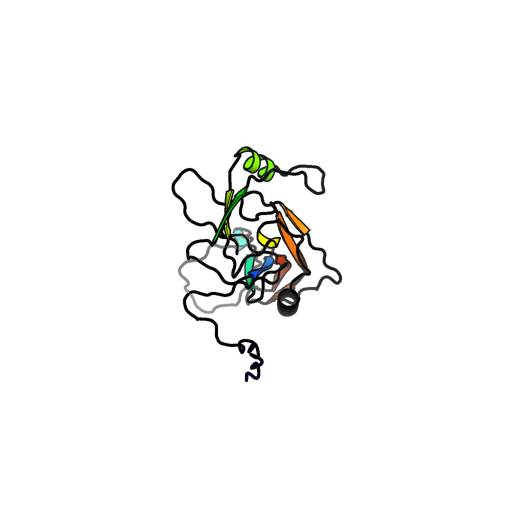EU A C 1
ATOM 1241 O O . LEU A 1 158 ? -18.660 0.636 9.981 1.00 97.38 158 LEU A O 1
ATOM 1245 N N . LEU A 1 159 ? -17.940 -0.908 8.513 1.00 97.50 159 LEU A N 1
ATOM 1246 C CA . LEU A 1 159 ? -18.183 -2.068 9.386 1.00 97.50 159 LEU A CA 1
ATOM 1247 C C . LEU A 1 159 ? -17.330 -2.038 10.664 1.00 97.50 159 LEU A C 1
ATOM 1249 O O . LEU A 1 159 ? -17.755 -2.539 11.702 1.00 97.50 159 LEU A O 1
ATOM 1253 N N . LEU A 1 160 ? -16.146 -1.426 10.599 1.00 96.94 160 LEU A N 1
ATOM 1254 C CA . LEU A 1 160 ? -15.242 -1.227 11.735 1.00 96.94 160 LEU A CA 1
ATOM 1255 C C . LEU A 1 160 ? -15.477 0.103 12.473 1.00 96.94 160 LEU A C 1
ATOM 1257 O O . LEU A 1 160 ? -14.641 0.528 13.274 1.00 96.94 160 LEU A O 1
ATOM 1261 N N . ASN A 1 161 ? -16.615 0.760 12.224 1.00 97.69 161 ASN A N 1
ATOM 1262 C CA . ASN A 1 161 ? -17.015 2.023 12.849 1.00 97.69 161 ASN A CA 1
ATOM 1263 C C . ASN A 1 161 ? -16.005 3.171 12.653 1.00 97.69 161 ASN A C 1
ATOM 1265 O O . ASN A 1 161 ? -15.944 4.086 13.476 1.00 97.69 161 ASN A O 1
ATOM 1269 N N . CYS A 1 162 ? -15.190 3.127 11.597 1.00 97.69 162 CYS A N 1
ATOM 1270 C CA . CYS A 1 162 ? -14.190 4.154 11.321 1.00 97.69 162 CYS A CA 1
ATOM 1271 C C . CYS A 1 162 ? -14.819 5.418 10.721 1.00 97.69 162 CYS A C 1
ATOM 1273 O O . CYS A 1 162 ? -15.831 5.386 10.020 1.00 97.69 162 CYS A O 1
ATOM 1275 N N . LYS A 1 163 ? -14.136 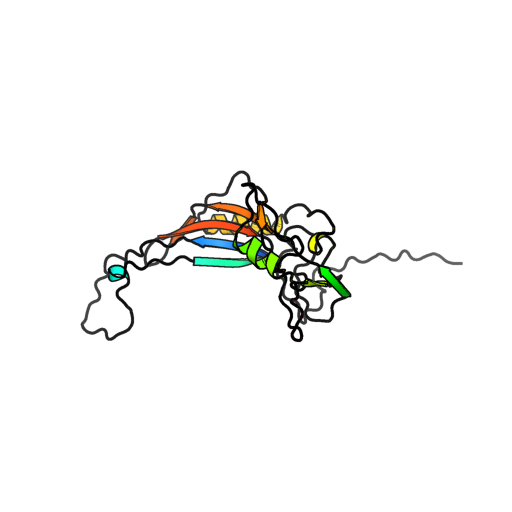6.545 10.915 1.00 97.94 163 LYS A N 1
ATOM 1276 C CA . LYS A 1 163 ? -14.399 7.808 10.225 1.00 97.94 163 LYS A CA 1
ATOM 1277 C C . LYS A 1 163 ? -13.663 7.831 8.889 1.00 97.94 163 LYS A C 1
ATOM 1279 O O . LYS A 1 163 ? -12.429 7.840 8.849 1.00 97.94 163 LYS A O 1
ATOM 1284 N N . ILE A 1 164 ? -14.429 7.847 7.804 1.00 98.12 164 ILE A N 1
ATOM 1285 C CA . ILE A 1 164 ? -13.907 7.919 6.437 1.00 98.12 164 ILE A CA 1
ATOM 1286 C C . ILE A 1 164 ? -13.238 9.276 6.197 1.00 98.12 164 ILE A C 1
ATOM 1288 O O . ILE A 1 164 ? -13.756 10.314 6.614 1.00 98.12 164 ILE A O 1
ATOM 1292 N N . GLN A 1 165 ? -12.091 9.270 5.520 1.00 96.56 165 GLN A N 1
ATOM 1293 C CA . GLN A 1 165 ? -11.451 10.499 5.059 1.00 96.56 165 GLN A CA 1
ATOM 1294 C C . GLN A 1 165 ? -12.255 11.095 3.891 1.00 96.56 165 GLN A C 1
ATOM 1296 O O . GLN A 1 165 ? -12.504 10.392 2.913 1.00 96.56 165 GLN A O 1
ATOM 1301 N N . PRO A 1 166 ? -12.659 12.377 3.951 1.00 94.62 166 PRO A N 1
ATOM 1302 C CA . PRO A 1 166 ? -13.457 12.990 2.887 1.00 94.62 166 PRO A CA 1
ATOM 1303 C C . PRO A 1 166 ? -12.669 13.151 1.580 1.00 94.62 166 PRO A C 1
ATOM 1305 O O . PRO A 1 166 ? -13.253 13.141 0.501 1.00 94.62 166 PRO A O 1
ATOM 1308 N N . ILE A 1 167 ? -11.346 13.302 1.683 1.00 96.00 167 ILE A N 1
ATOM 1309 C CA . ILE A 1 167 ? -10.408 13.389 0.565 1.00 96.00 167 ILE A CA 1
ATOM 1310 C C . ILE A 1 167 ? -9.215 12.505 0.912 1.00 96.00 167 ILE A C 1
ATOM 1312 O O . ILE A 1 167 ? -8.679 12.589 2.017 1.00 96.00 167 ILE A O 1
ATOM 1316 N N . THR A 1 168 ? -8.791 11.673 -0.035 1.00 94.75 168 THR A N 1
ATOM 1317 C CA . THR A 1 168 ? -7.640 10.779 0.119 1.00 94.75 168 THR A CA 1
ATOM 1318 C C . THR A 1 168 ? -6.578 11.101 -0.920 1.00 94.75 168 THR A C 1
ATOM 1320 O O . THR A 1 168 ? -6.907 11.462 -2.049 1.00 94.75 168 THR A O 1
ATOM 1323 N N . GLN A 1 169 ? -5.310 10.924 -0.563 1.00 95.62 169 GLN A N 1
ATOM 1324 C CA . GLN A 1 169 ? -4.177 11.099 -1.469 1.00 95.62 169 GLN A CA 1
ATOM 1325 C C . GLN A 1 169 ? -3.363 9.811 -1.531 1.00 95.62 169 GLN A C 1
ATOM 1327 O O . GLN A 1 169 ? -3.183 9.132 -0.517 1.00 95.62 169 GLN A O 1
ATOM 1332 N N . ILE A 1 170 ? -2.887 9.479 -2.730 1.00 95.94 170 ILE A N 1
ATOM 1333 C CA . ILE A 1 170 ? -1.987 8.348 -2.940 1.00 95.94 170 ILE A CA 1
ATOM 1334 C C . ILE A 1 170 ? -0.590 8.777 -2.510 1.00 95.94 170 ILE A C 1
ATOM 1336 O O . ILE A 1 170 ? -0.037 9.744 -3.031 1.00 95.94 170 ILE A O 1
ATOM 1340 N N . MET A 1 171 ? -0.028 8.042 -1.561 1.00 94.44 171 MET A N 1
ATOM 1341 C CA . MET A 1 171 ? 1.311 8.247 -1.028 1.00 94.44 171 MET A CA 1
ATOM 1342 C C . MET A 1 171 ? 2.256 7.181 -1.576 1.00 94.44 171 MET A C 1
ATOM 1344 O O . MET A 1 171 ? 1.832 6.080 -1.932 1.00 94.44 171 MET A O 1
ATOM 1348 N N . ARG A 1 172 ? 3.550 7.503 -1.616 1.00 93.31 172 ARG A N 1
ATOM 1349 C CA . ARG A 1 172 ? 4.621 6.579 -2.002 1.00 93.31 172 ARG A CA 1
ATOM 1350 C C . ARG A 1 172 ? 5.464 6.278 -0.776 1.00 93.31 172 ARG A C 1
ATOM 1352 O O . ARG A 1 172 ? 6.229 7.126 -0.326 1.00 93.31 172 ARG A O 1
ATOM 1359 N N . LYS A 1 173 ? 5.309 5.080 -0.223 1.00 90.56 173 LYS A N 1
ATOM 1360 C CA . LYS A 1 173 ? 6.153 4.608 0.873 1.00 90.56 173 LYS A CA 1
ATOM 1361 C C . LYS A 1 173 ? 7.408 3.985 0.273 1.00 90.56 173 LYS A C 1
ATOM 1363 O O . LYS A 1 173 ? 7.291 2.988 -0.428 1.00 90.56 173 LYS A O 1
ATOM 1368 N N . THR A 1 174 ? 8.583 4.556 0.526 1.00 90.06 174 THR A N 1
ATOM 1369 C CA . THR A 1 174 ? 9.860 4.032 0.013 1.00 90.06 174 THR A CA 1
ATOM 1370 C C . THR A 1 174 ? 10.088 2.590 0.470 1.00 90.06 174 THR A C 1
ATOM 1372 O O . THR A 1 174 ? 10.032 2.298 1.666 1.00 90.06 174 THR A O 1
ATOM 1375 N N . VAL A 1 175 ? 10.341 1.693 -0.485 1.00 88.31 175 VAL A N 1
ATOM 1376 C CA .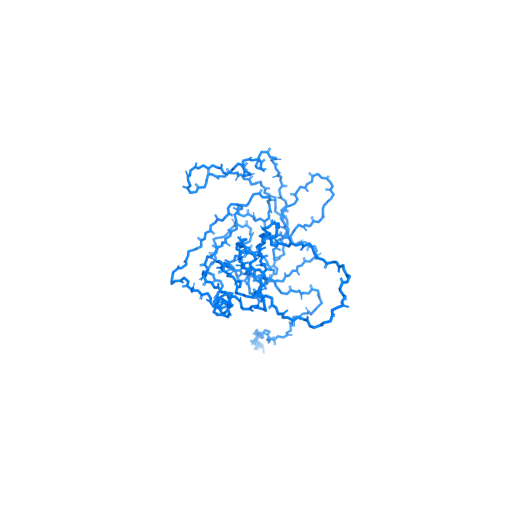 VAL A 1 175 ? 10.576 0.257 -0.275 1.00 88.31 175 VAL A CA 1
ATOM 1377 C C . VAL A 1 175 ? 11.651 -0.191 -1.261 1.00 88.31 175 VAL A C 1
ATOM 1379 O O . VAL A 1 175 ? 11.400 -0.313 -2.453 1.00 88.31 175 VAL A O 1
ATOM 1382 N N . ILE A 1 176 ? 12.865 -0.431 -0.767 1.00 86.31 176 ILE A N 1
ATOM 1383 C CA . ILE A 1 176 ? 14.030 -0.736 -1.617 1.00 86.31 176 ILE A CA 1
ATOM 1384 C C . ILE A 1 176 ? 14.602 -2.143 -1.405 1.00 86.31 176 ILE A C 1
ATOM 1386 O O . ILE A 1 176 ? 15.763 -2.417 -1.698 1.00 86.31 176 ILE A O 1
ATOM 1390 N N . ASP A 1 177 ? 13.788 -3.052 -0.881 1.00 86.00 177 ASP A N 1
ATOM 1391 C CA . ASP A 1 177 ? 14.150 -4.458 -0.698 1.00 86.00 177 ASP A CA 1
ATOM 1392 C C . ASP A 1 177 ? 13.940 -5.312 -1.965 1.00 86.00 177 ASP A C 1
ATOM 1394 O O . ASP A 1 177 ? 14.164 -6.523 -1.925 1.00 86.00 177 ASP A O 1
ATOM 1398 N N . GLY A 1 178 ? 13.515 -4.682 -3.069 1.00 86.88 178 GLY A N 1
ATOM 1399 C CA . GLY A 1 178 ? 13.204 -5.326 -4.347 1.00 86.88 178 GLY A CA 1
ATOM 1400 C C . GLY A 1 178 ? 11.792 -5.900 -4.438 1.00 86.88 178 GLY A C 1
ATOM 1401 O O . GLY A 1 178 ? 11.465 -6.577 -5.407 1.00 86.88 178 GLY A O 1
ATOM 1402 N N . SER A 1 179 ? 10.940 -5.679 -3.438 1.00 87.88 179 SER A N 1
ATOM 1403 C CA . SER A 1 179 ? 9.560 -6.171 -3.474 1.00 87.88 179 SER A CA 1
ATOM 1404 C C . SER A 1 179 ? 8.613 -5.294 -4.304 1.00 87.88 179 SER A C 1
ATOM 1406 O O . SER A 1 179 ? 7.542 -5.753 -4.693 1.00 87.88 179 SER A O 1
ATOM 1408 N N . ASN A 1 180 ? 9.018 -4.065 -4.633 1.00 91.75 180 ASN A N 1
ATOM 1409 C CA . ASN A 1 180 ? 8.311 -3.160 -5.536 1.00 91.75 180 ASN A CA 1
ATOM 1410 C C . ASN A 1 180 ? 9.275 -2.683 -6.629 1.00 91.75 180 ASN A C 1
ATOM 1412 O O . ASN A 1 180 ? 10.326 -2.116 -6.329 1.00 91.75 180 ASN A O 1
ATOM 1416 N N . THR A 1 181 ? 8.899 -2.882 -7.891 1.00 90.88 181 THR A N 1
ATOM 1417 C CA . THR A 1 181 ? 9.700 -2.522 -9.075 1.00 90.88 181 THR A CA 1
ATOM 1418 C C . THR A 1 181 ? 10.049 -1.038 -9.134 1.00 90.88 181 THR A C 1
ATOM 1420 O O . THR A 1 181 ? 11.171 -0.694 -9.494 1.00 90.88 181 THR A O 1
ATOM 1423 N N . SER A 1 182 ? 9.133 -0.177 -8.690 1.00 90.88 182 SER A N 1
ATOM 1424 C CA . SER A 1 182 ? 9.296 1.279 -8.635 1.00 90.88 182 SER A CA 1
ATOM 1425 C C . SER A 1 182 ? 10.094 1.788 -7.423 1.00 90.88 182 SER A C 1
ATOM 1427 O O . SER A 1 182 ? 10.301 2.992 -7.276 1.00 90.88 182 SER A O 1
ATOM 1429 N N . GLY A 1 183 ? 10.508 0.911 -6.500 1.00 91.12 183 GLY A N 1
ATOM 1430 C CA . GLY A 1 183 ? 11.199 1.307 -5.264 1.00 91.12 183 GLY A CA 1
ATOM 1431 C C . GLY A 1 183 ? 10.303 1.973 -4.208 1.00 91.12 183 GLY A C 1
ATOM 1432 O O . GLY A 1 183 ? 10.792 2.530 -3.220 1.00 91.12 183 GLY A O 1
ATOM 1433 N N . PHE A 1 184 ? 8.984 1.936 -4.397 1.00 91.88 184 PHE A N 1
ATOM 1434 C CA . PHE A 1 184 ? 8.002 2.382 -3.415 1.00 91.88 184 PHE A CA 1
ATOM 1435 C C . PHE A 1 184 ? 6.695 1.601 -3.540 1.00 91.88 184 PHE A C 1
ATOM 1437 O O . PHE A 1 184 ? 6.325 1.150 -4.619 1.00 91.88 184 PHE A O 1
ATOM 1444 N N . GLN A 1 185 ? 5.961 1.514 -2.438 1.00 93.69 185 GLN A N 1
ATOM 1445 C CA . GLN A 1 185 ? 4.607 0.975 -2.383 1.00 93.69 185 GLN A CA 1
ATOM 1446 C C . GLN A 1 185 ? 3.603 2.131 -2.434 1.00 93.69 185 GLN A C 1
ATOM 1448 O O . GLN A 1 185 ? 3.701 3.073 -1.631 1.00 93.69 185 GLN A O 1
ATOM 1453 N N . ARG A 1 186 ? 2.628 2.085 -3.352 1.00 95.12 186 ARG A N 1
ATOM 1454 C CA . ARG A 1 186 ? 1.523 3.055 -3.346 1.00 95.12 186 ARG A CA 1
ATOM 1455 C C . ARG A 1 186 ? 0.523 2.680 -2.253 1.00 95.12 186 ARG A C 1
ATOM 1457 O O . ARG A 1 186 ? 0.033 1.554 -2.204 1.00 95.12 186 ARG A O 1
ATOM 1464 N N . THR A 1 187 ? 0.214 3.633 -1.379 1.00 95.75 187 THR A N 1
ATOM 1465 C CA . THR A 1 187 ? -0.694 3.448 -0.234 1.00 95.75 187 THR A CA 1
ATOM 1466 C C . THR A 1 187 ? -1.630 4.644 -0.088 1.00 95.75 187 THR A C 1
ATOM 1468 O O . THR A 1 187 ? -1.258 5.783 -0.377 1.00 95.75 187 THR A O 1
ATOM 1471 N N . VAL A 1 188 ? -2.865 4.393 0.337 1.00 96.62 188 VAL A N 1
ATOM 1472 C CA . VAL A 1 188 ? -3.919 5.401 0.488 1.00 96.62 188 VAL A CA 1
ATOM 1473 C C . VAL A 1 188 ? -4.558 5.249 1.859 1.00 96.62 188 VAL A C 1
ATOM 1475 O O . VAL A 1 188 ? -5.057 4.180 2.201 1.00 96.62 188 VAL A O 1
ATOM 1478 N N . LEU A 1 189 ? -4.594 6.324 2.648 1.00 97.06 189 LEU A N 1
ATOM 1479 C CA . LEU A 1 189 ? -5.340 6.345 3.905 1.00 97.06 189 LEU A CA 1
ATOM 1480 C C . LEU A 1 189 ? -6.838 6.502 3.615 1.00 97.06 189 LEU A C 1
ATOM 1482 O O . LEU A 1 189 ? -7.253 7.531 3.089 1.00 97.06 189 LEU A O 1
ATOM 1486 N N . ILE A 1 190 ? -7.646 5.520 4.013 1.00 97.81 190 ILE A N 1
ATOM 1487 C CA . ILE A 1 190 ? -9.093 5.491 3.756 1.00 97.81 190 ILE A CA 1
ATOM 1488 C C . ILE A 1 190 ? -9.890 5.989 4.960 1.00 97.81 190 ILE A C 1
ATOM 1490 O O . ILE A 1 190 ? -10.837 6.762 4.807 1.00 97.81 190 ILE A O 1
ATOM 1494 N N . ALA A 1 191 ? -9.530 5.560 6.172 1.00 97.56 191 ALA A N 1
ATOM 1495 C CA . ALA A 1 191 ? -10.301 5.878 7.372 1.00 97.56 191 ALA A CA 1
ATOM 1496 C C . ALA A 1 191 ? -9.452 5.846 8.650 1.00 97.56 191 ALA A C 1
ATOM 1498 O O . ALA A 1 191 ? -8.353 5.284 8.668 1.00 97.56 191 ALA A O 1
ATOM 1499 N N . ARG A 1 192 ? -9.969 6.449 9.724 1.00 97.38 192 ARG A N 1
ATOM 1500 C CA . ARG A 1 192 ? -9.342 6.496 11.056 1.00 97.38 192 ARG A CA 1
ATOM 1501 C C . ARG A 1 192 ? -10.371 6.364 12.176 1.00 97.38 192 ARG A C 1
ATOM 1503 O O . ARG A 1 192 ? -11.568 6.460 11.925 1.00 97.38 192 ARG A O 1
ATOM 1510 N N . ASP A 1 193 ? -9.893 6.206 13.405 1.00 96.38 193 ASP A N 1
ATOM 1511 C CA . ASP A 1 193 ? -10.687 6.318 14.639 1.00 96.38 193 ASP A CA 1
ATOM 1512 C C . ASP A 1 193 ? -11.898 5.368 14.716 1.00 96.38 193 ASP A C 1
ATOM 1514 O O . ASP A 1 193 ? -12.980 5.760 15.160 1.00 96.38 193 ASP A O 1
ATOM 1518 N N . GLY A 1 194 ? -11.723 4.123 14.276 1.00 96.50 194 GLY A N 1
ATOM 1519 C CA . GLY A 1 194 ? -12.726 3.070 14.426 1.00 96.50 194 GLY A CA 1
ATOM 1520 C C . GLY A 1 194 ? -12.578 2.268 15.705 1.00 96.50 194 GLY A C 1
ATOM 1521 O O . GLY A 1 194 ? -11.737 2.550 16.567 1.00 96.50 194 GLY A O 1
ATOM 1522 N N . TYR A 1 195 ? -13.402 1.233 15.833 1.00 96.12 195 TYR A N 1
ATOM 1523 C CA . TYR A 1 195 ? -13.340 0.305 16.952 1.00 96.12 195 TYR A CA 1
ATOM 1524 C C . TYR A 1 195 ? -14.122 -0.987 16.704 1.00 96.12 195 TYR A C 1
ATOM 1526 O O . TYR A 1 195 ? -15.089 -1.026 15.942 1.00 96.12 195 TYR A O 1
ATOM 1534 N N . VAL A 1 196 ? -13.740 -2.019 17.454 1.00 94.56 196 VAL A N 1
ATOM 1535 C CA . VAL A 1 196 ? -14.462 -3.287 17.582 1.00 94.56 196 VAL A CA 1
ATOM 1536 C C . VAL A 1 196 ? -14.784 -3.529 19.055 1.00 94.56 196 VAL A C 1
ATOM 1538 O O . VAL A 1 196 ? -13.978 -3.237 19.945 1.00 94.56 196 VAL A O 1
ATOM 1541 N N . GLU A 1 197 ? -15.980 -4.039 19.325 1.00 94.12 197 GLU A N 1
ATOM 1542 C CA . GLU A 1 197 ? -16.404 -4.419 20.671 1.00 94.12 197 GLU A CA 1
ATOM 1543 C C . GLU A 1 197 ? -16.007 -5.866 20.962 1.00 94.12 197 GLU A C 1
ATOM 1545 O O . GLU A 1 197 ? -16.208 -6.762 20.144 1.00 94.12 197 GLU A O 1
ATOM 1550 N N . THR A 1 198 ? -15.422 -6.095 22.134 1.00 93.25 198 THR A N 1
ATOM 1551 C CA . THR A 1 198 ? -15.019 -7.426 22.597 1.00 93.25 198 THR A CA 1
ATOM 1552 C C . THR A 1 198 ? -15.538 -7.652 24.013 1.00 93.25 198 THR A C 1
ATOM 1554 O O . THR A 1 198 ? -15.887 -6.702 24.716 1.00 93.25 198 THR A O 1
ATOM 1557 N N . SER A 1 199 ? -15.523 -8.902 24.480 1.00 92.12 199 SER A N 1
ATOM 1558 C CA . SER A 1 199 ? -15.876 -9.232 25.869 1.00 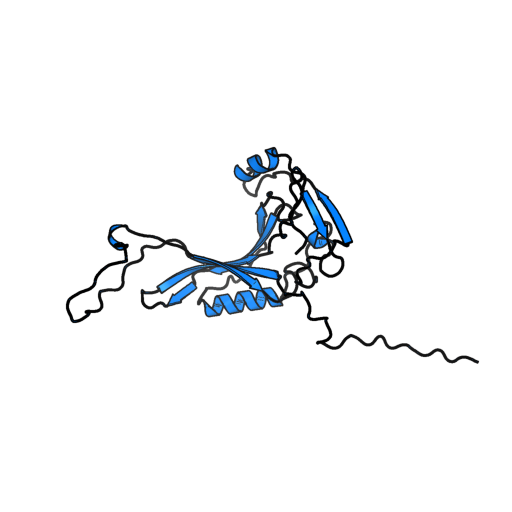92.12 199 SER A CA 1
ATOM 1559 C C . SER A 1 199 ? -14.964 -8.573 26.914 1.00 92.12 199 SER A C 1
ATOM 1561 O O . SER A 1 199 ? -15.344 -8.476 28.078 1.00 92.12 199 SER A O 1
ATOM 1563 N N . GLN A 1 200 ? -13.778 -8.104 26.514 1.00 88.19 200 GLN A N 1
ATOM 1564 C CA . GLN A 1 200 ? -12.811 -7.427 27.385 1.00 88.19 200 GLN A CA 1
ATOM 1565 C C . GLN A 1 200 ? -12.828 -5.899 27.222 1.00 88.19 200 GLN A C 1
ATOM 1567 O O . GLN A 1 200 ? -12.003 -5.206 27.810 1.00 88.19 200 GLN A O 1
ATOM 1572 N N . GLY A 1 201 ? -13.772 -5.362 26.446 1.00 90.50 201 GLY A N 1
ATOM 1573 C CA . GLY A 1 201 ? -13.907 -3.934 26.183 1.00 90.50 201 GLY A CA 1
ATOM 1574 C C . GLY A 1 201 ? -13.633 -3.562 24.729 1.00 90.50 201 GLY A C 1
ATOM 1575 O O . GLY A 1 201 ? -13.483 -4.409 23.844 1.00 90.50 201 GLY A O 1
ATOM 1576 N N . ARG A 1 202 ? -13.621 -2.256 24.472 1.00 93.19 202 ARG A N 1
ATOM 1577 C CA . ARG A 1 202 ? -13.477 -1.701 23.127 1.00 93.19 202 ARG A CA 1
ATOM 1578 C C . ARG A 1 202 ? -12.011 -1.695 22.694 1.00 93.19 202 ARG A C 1
ATOM 1580 O O . ARG A 1 202 ? -11.175 -1.076 23.350 1.00 93.19 202 ARG A O 1
ATOM 1587 N N . VAL A 1 203 ? -11.727 -2.304 21.546 1.00 94.94 203 VAL A N 1
ATOM 1588 C CA . VAL A 1 203 ? -10.416 -2.244 20.884 1.00 94.94 203 VAL A CA 1
ATOM 1589 C C . VAL A 1 203 ? -10.498 -1.222 19.757 1.00 94.94 203 VAL A C 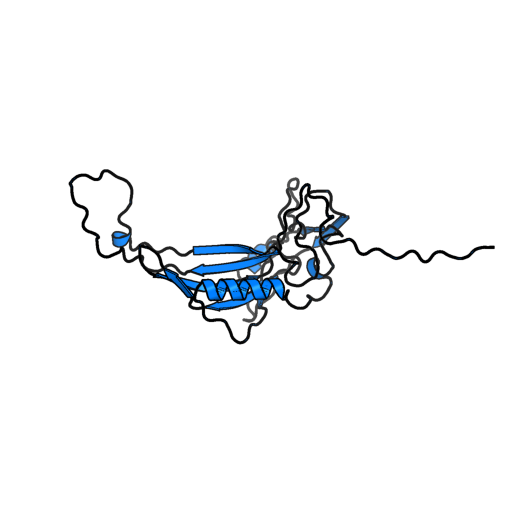1
ATOM 1591 O O . VAL A 1 203 ? -11.327 -1.350 18.860 1.00 94.94 203 VAL A O 1
ATOM 1594 N N . GLY A 1 204 ? -9.676 -0.176 19.819 1.00 94.25 204 GLY A N 1
ATOM 1595 C CA . GLY A 1 204 ? -9.668 0.873 18.799 1.00 94.25 204 GLY A CA 1
ATOM 1596 C C . GLY A 1 204 ? -8.946 0.442 17.522 1.00 94.25 204 GLY A C 1
ATOM 1597 O O . GLY A 1 204 ? -7.915 -0.221 17.598 1.00 94.25 204 GLY A O 1
ATOM 1598 N N . ILE A 1 205 ? -9.460 0.873 16.374 1.00 95.94 205 ILE A N 1
ATOM 1599 C CA . ILE A 1 205 ? -8.821 0.768 15.059 1.00 95.94 205 ILE A CA 1
ATOM 1600 C C . ILE A 1 205 ? -8.294 2.160 14.710 1.00 95.94 205 ILE A C 1
ATOM 1602 O O . ILE A 1 205 ? -9.072 3.098 14.547 1.00 95.94 205 ILE A O 1
ATOM 1606 N N . ASP A 1 206 ? -6.977 2.324 14.642 1.00 95.25 206 ASP A N 1
ATOM 1607 C CA . ASP A 1 206 ? -6.370 3.639 14.428 1.00 95.25 206 ASP A CA 1
ATOM 1608 C C . ASP A 1 206 ? -6.464 4.081 12.974 1.00 95.25 206 ASP A C 1
ATOM 1610 O O . ASP A 1 206 ? -6.834 5.223 12.697 1.00 95.25 206 ASP A O 1
ATOM 1614 N N . THR A 1 207 ? -6.135 3.187 12.042 1.00 95.75 207 THR A N 1
ATOM 1615 C CA . THR A 1 207 ? -6.112 3.506 10.615 1.00 95.75 207 THR A CA 1
ATOM 1616 C C . THR A 1 207 ? -6.583 2.337 9.775 1.00 95.75 207 THR A C 1
ATOM 1618 O O . THR A 1 207 ? -6.326 1.177 10.101 1.00 95.75 207 THR A O 1
ATOM 1621 N N . ILE A 1 208 ? -7.197 2.677 8.648 1.00 96.75 208 ILE A N 1
ATOM 1622 C CA . ILE A 1 208 ? -7.436 1.779 7.526 1.00 96.75 208 ILE A CA 1
ATOM 1623 C C . ILE A 1 208 ? -6.767 2.371 6.295 1.00 96.75 208 ILE A C 1
ATOM 1625 O O . ILE A 1 208 ? -7.061 3.513 5.925 1.00 96.75 208 ILE A O 1
ATOM 1629 N N . CYS A 1 209 ? -5.908 1.582 5.661 1.00 97.62 209 CYS A N 1
ATOM 1630 C CA . CYS A 1 209 ? -5.256 1.921 4.404 1.00 97.62 209 CYS A CA 1
ATOM 1631 C C . CYS A 1 209 ? -5.614 0.909 3.307 1.00 97.62 209 CYS A C 1
ATOM 1633 O O . CYS A 1 209 ? -5.900 -0.255 3.594 1.00 97.62 209 CYS A O 1
ATOM 1635 N N . LEU A 1 210 ? -5.582 1.378 2.062 1.00 97.75 210 LEU A N 1
ATOM 1636 C CA . LEU A 1 210 ? -5.634 0.567 0.852 1.00 97.75 210 LEU A CA 1
ATOM 1637 C C . LEU A 1 210 ? -4.301 0.730 0.120 1.00 97.75 210 LEU A C 1
ATOM 1639 O O . LEU A 1 210 ? -3.940 1.846 -0.258 1.00 97.75 210 LEU A O 1
ATOM 1643 N N . GLU A 1 211 ? -3.564 -0.361 -0.046 1.00 96.62 211 GLU A N 1
ATOM 1644 C CA . GLU A 1 211 ? -2.215 -0.348 -0.617 1.00 96.62 211 GLU A CA 1
ATOM 1645 C C . GLU A 1 211 ? -1.989 -1.467 -1.636 1.00 96.62 211 GLU A C 1
ATOM 1647 O O . GLU A 1 211 ? -2.738 -2.446 -1.697 1.00 96.62 211 GLU A O 1
ATOM 1652 N N . GLU A 1 212 ? -0.986 -1.283 -2.493 1.00 94.19 212 GLU A N 1
ATOM 1653 C CA . GLU A 1 212 ? -0.503 -2.339 -3.386 1.00 94.19 212 GLU A CA 1
ATOM 1654 C C . GLU A 1 212 ? 0.138 -3.462 -2.571 1.00 94.19 212 GLU A C 1
ATOM 1656 O O . GLU A 1 212 ? 0.790 -3.202 -1.560 1.00 94.19 212 GLU A O 1
ATOM 1661 N N . ASP A 1 213 ? -0.006 -4.704 -3.027 1.00 90.31 213 ASP A N 1
ATOM 1662 C CA . ASP A 1 213 ? 0.755 -5.809 -2.450 1.00 90.31 213 ASP A CA 1
ATOM 1663 C C . ASP A 1 213 ? 2.146 -5.902 -3.091 1.00 90.31 213 ASP A C 1
ATOM 1665 O O . ASP A 1 213 ? 2.365 -5.478 -4.229 1.00 90.31 213 ASP A O 1
ATOM 1669 N N . SER A 1 214 ? 3.089 -6.458 -2.344 1.00 87.88 214 SER A N 1
ATOM 1670 C CA . SER A 1 214 ? 4.464 -6.667 -2.779 1.00 87.88 214 SER A CA 1
ATOM 1671 C C . SER A 1 214 ? 4.584 -7.851 -3.741 1.00 87.88 214 SER A C 1
ATOM 1673 O O . SER A 1 214 ? 3.877 -8.856 -3.631 1.00 87.88 214 SER A O 1
ATOM 1675 N N . ALA A 1 215 ? 5.560 -7.772 -4.643 1.00 87.38 215 ALA A N 1
ATOM 1676 C CA . ALA A 1 215 ? 5.948 -8.874 -5.508 1.00 87.38 215 ALA A CA 1
ATOM 1677 C C . ALA A 1 215 ? 6.427 -10.090 -4.686 1.00 87.38 215 ALA A C 1
ATOM 1679 O O . ALA A 1 215 ? 7.049 -9.957 -3.623 1.00 87.38 215 ALA A O 1
ATOM 1680 N N . ARG A 1 216 ? 6.151 -11.306 -5.171 1.00 84.38 216 ARG A N 1
ATOM 1681 C CA . ARG A 1 216 ? 6.444 -12.549 -4.432 1.00 84.38 216 ARG A CA 1
ATOM 1682 C C . ARG A 1 216 ? 7.888 -12.983 -4.631 1.00 84.38 216 ARG A C 1
ATOM 1684 O O . ARG A 1 216 ? 8.308 -13.208 -5.754 1.00 84.38 216 ARG A O 1
ATOM 1691 N N . LYS A 1 217 ? 8.644 -13.201 -3.556 1.00 82.56 217 LYS A N 1
ATOM 1692 C CA . LYS A 1 217 ? 9.981 -13.803 -3.674 1.00 82.56 217 LYS A CA 1
ATOM 1693 C C . LYS A 1 217 ? 9.868 -15.208 -4.266 1.00 82.56 217 LYS A C 1
ATOM 1695 O O . LYS A 1 217 ? 9.134 -16.035 -3.727 1.00 82.56 217 LYS A O 1
ATOM 1700 N N . VAL A 1 218 ? 10.621 -15.478 -5.323 1.00 78.44 218 VAL A N 1
ATOM 1701 C CA . VAL A 1 218 ? 10.800 -16.828 -5.866 1.00 78.44 218 VAL A CA 1
ATOM 1702 C C . VAL A 1 218 ? 12.195 -17.338 -5.496 1.00 78.44 218 VAL A C 1
ATOM 1704 O O . VAL A 1 218 ? 13.130 -16.558 -5.312 1.00 78.44 218 VAL A O 1
ATOM 1707 N N . ASN A 1 219 ? 12.318 -18.649 -5.282 1.00 62.75 219 ASN A N 1
ATOM 1708 C CA . ASN A 1 219 ? 13.575 -19.258 -4.849 1.00 62.75 219 ASN A CA 1
ATOM 1709 C C . ASN A 1 219 ? 14.575 -19.307 -6.006 1.00 62.75 219 ASN A C 1
ATOM 1711 O O . ASN A 1 219 ? 14.253 -19.825 -7.072 1.00 62.75 219 ASN A O 1
ATOM 1715 N N . THR A 1 220 ? 15.809 -18.869 -5.759 1.00 54.19 220 THR A N 1
ATOM 1716 C CA . THR A 1 220 ? 16.922 -18.987 -6.709 1.00 54.19 220 THR A CA 1
ATOM 1717 C C . THR A 1 220 ? 18.166 -19.618 -6.085 1.00 54.19 220 THR A C 1
ATOM 1719 O O . THR A 1 220 ? 18.355 -19.560 -4.864 1.00 54.19 220 THR A O 1
ATOM 1722 N N . PRO A 1 221 ? 19.040 -20.227 -6.912 1.00 43.97 221 PRO A N 1
ATOM 1723 C CA . PRO A 1 221 ? 20.367 -20.648 -6.482 1.00 43.97 221 PRO A CA 1
ATOM 1724 C C . PRO A 1 221 ? 21.195 -19.457 -5.967 1.00 43.97 221 PRO A C 1
ATOM 1726 O O . PRO A 1 221 ? 21.044 -18.314 -6.399 1.00 43.97 221 PRO A O 1
ATOM 1729 N N . SER A 1 222 ? 22.060 -19.739 -4.995 1.00 38.97 222 SER A N 1
ATOM 1730 C CA . SER A 1 222 ? 22.815 -18.769 -4.196 1.00 38.97 222 SER A CA 1
ATOM 1731 C C . SER A 1 222 ? 23.605 -17.752 -5.031 1.00 38.97 222 SER A C 1
ATOM 1733 O O . SER A 1 222 ? 24.475 -18.145 -5.804 1.00 38.97 222 SER A O 1
ATOM 1735 N N . GLY A 1 223 ? 23.356 -16.455 -4.807 1.00 46.66 223 GLY A N 1
ATOM 1736 C CA . GLY A 1 223 ? 24.162 -15.345 -5.344 1.00 46.66 223 GLY A CA 1
ATOM 1737 C C . GLY A 1 223 ? 23.378 -14.233 -6.049 1.00 46.66 223 GLY A C 1
ATOM 1738 O O . GLY A 1 223 ? 23.933 -13.161 -6.266 1.00 46.66 223 GLY A O 1
ATOM 1739 N N . VAL A 1 224 ? 22.093 -14.447 -6.360 1.00 50.38 224 VAL A N 1
ATOM 1740 C CA . VAL A 1 224 ? 21.225 -13.462 -7.033 1.00 50.38 224 VAL A CA 1
ATOM 1741 C C . VAL A 1 224 ? 19.994 -13.180 -6.169 1.00 50.38 224 VAL A C 1
ATOM 1743 O O . VAL A 1 224 ? 19.215 -14.086 -5.873 1.00 50.38 224 VAL A O 1
ATOM 1746 N N . HIS A 1 225 ? 19.820 -11.929 -5.738 1.00 53.03 225 HIS A N 1
ATOM 1747 C CA . HIS A 1 225 ? 18.694 -11.504 -4.905 1.00 53.03 225 HIS A CA 1
ATOM 1748 C C . HIS A 1 225 ? 17.511 -11.115 -5.792 1.00 53.03 225 HIS A C 1
ATOM 1750 O O . HIS A 1 225 ? 17.430 -9.977 -6.222 1.00 53.03 225 HIS A O 1
ATOM 1756 N N . GLN A 1 226 ? 16.587 -12.031 -6.086 1.00 53.72 226 GLN A N 1
ATOM 1757 C CA . GLN A 1 226 ? 15.443 -11.668 -6.925 1.00 53.72 226 GLN A CA 1
ATOM 1758 C C . GLN A 1 226 ? 14.531 -10.626 -6.264 1.00 53.72 226 GLN A C 1
ATOM 1760 O O . GLN A 1 226 ? 14.221 -10.707 -5.071 1.00 53.72 226 GLN A O 1
ATOM 1765 N N . GLY A 1 227 ? 14.102 -9.658 -7.077 1.00 44.94 227 GLY A N 1
ATOM 1766 C CA . GLY A 1 227 ? 12.904 -8.879 -6.802 1.00 44.94 227 GLY A CA 1
ATOM 1767 C C . GLY A 1 227 ? 11.712 -9.764 -7.133 1.00 44.94 227 GLY A C 1
ATOM 1768 O O . GLY A 1 227 ? 11.823 -10.665 -7.955 1.00 44.94 227 GLY A O 1
ATOM 1769 N N . GLY A 1 228 ? 10.606 -9.629 -6.419 1.00 45.59 228 GLY A N 1
ATOM 1770 C CA . GLY A 1 228 ? 9.564 -10.650 -6.507 1.00 45.59 228 GLY A CA 1
ATOM 1771 C C . GLY A 1 228 ? 8.983 -10.842 -7.921 1.00 45.59 228 GLY A C 1
ATOM 1772 O O . GLY A 1 228 ? 9.010 -9.936 -8.747 1.00 45.59 228 GLY A O 1
ATOM 1773 N N . ALA A 1 229 ? 8.407 -12.012 -8.199 1.00 45.91 229 ALA A N 1
ATOM 1774 C CA . ALA A 1 229 ? 7.539 -12.221 -9.349 1.00 45.91 229 ALA A CA 1
ATOM 1775 C C . ALA A 1 229 ? 6.402 -11.194 -9.326 1.00 45.91 229 ALA A C 1
ATOM 1777 O O . ALA A 1 229 ? 5.810 -10.941 -8.264 1.00 45.91 229 ALA A O 1
ATOM 1778 N N . SER A 1 230 ? 6.127 -10.599 -10.490 1.00 47.25 230 SER A N 1
ATOM 1779 C CA . SER A 1 230 ? 5.014 -9.677 -10.673 1.00 47.25 230 SER A CA 1
ATOM 1780 C C . SER A 1 230 ? 3.743 -10.336 -10.160 1.00 47.25 230 SER A C 1
ATOM 1782 O O . SER A 1 230 ? 3.474 -11.494 -10.482 1.00 47.25 230 SER A O 1
ATOM 1784 N N . THR A 1 231 ? 3.027 -9.585 -9.335 1.00 41.00 231 THR A N 1
ATOM 1785 C CA . THR A 1 231 ? 1.845 -10.025 -8.596 1.00 41.00 231 THR A CA 1
ATOM 1786 C C . THR A 1 231 ? 0.724 -10.585 -9.462 1.00 41.00 231 THR A C 1
ATOM 1788 O O . THR A 1 231 ? 0.754 -10.386 -10.697 1.00 41.00 231 THR A O 1
#

Sequence (231 aa):
PNGVPQGGASTPRRGEYPKEGREPFQGLFKASSRPRDISAPKSVPSKEGKEISTRGNYEKLKFKSGLEIHQQLDTHKLFCNCPSILRKDEPDFEVERKLHAVAGESGEVDVAAQYQAGLEKTFIYQRHKENSCLVELDEEPPHEINKEALKIALQVALLLNCKIQPITQIMRKTVIDGSNTSGFQRTVLIARDGYVETSQGRVGIDTICLEEDSARKVNTPSGVHQGGAST

InterPro domains:
  IPR006075 Aspartyl/Glutamyl-tRNA(Gln) amidotransferase, subunit B/E, catalytic [PF02934] (65-220)
  IPR014746 Glutamine synthetase/guanido kinase, catalytic domain [SSF55931] (57-223)
  IPR017959 Aspartyl/glutamyl-tRNA(Asn/Gln) amidotransferase, subunit B /E [PTHR11659] (54-219)

pLDDT: mean 76.83, std 22.98, range [28.28, 98.12]

Radius of gyration: 23.77 Å; chains: 1; bounding box: 45×41×101 Å

Foldseek 3Di:
DDDDDDDPPDDDDPPPDDPPQWDFWKKKKKWKFWWDQLPFPDDDDDDDDDDDDDDPPCNVVSDTDMDIDIDTDRAAHFFDRFTRIDDDDAFPDKDKDQDAFAQDPVRHTDPVRNVLSVVRAIAIEGHHPRGDDCVQQVNDDTHPTDPVSLVVLLVVCVVQVWAFDPDKDWDWAAARLLQGNVRTKTKIWTTAFGWDADPSGIGTTGTIMIITGTAQDDDDDPDHRHRHYRD